Protein AF-A0A937ZI30-F1 (afdb_monomer)

Radius of gyration: 29.67 Å; Cα contacts (8 Å, |Δi|>4): 511; chains: 1; bounding box: 101×52×97 Å

Sequence (337 aa):
MTLVLSVGGARVEIGLDIARTPRTVRALVSALPRRIDLHCAKIAGDQVLWPAPFVLPLEAARDIQGSPPGAFIYYPKRQFLEIMFGPLQDETASVTVLGQVTKGLADLKRIGRRVQTDQGWRPTWADLSAKPGPWQAELEKHYATTSHLSGEVDPVADERASRALQAARAQRRAAWSGLPKEFERLRARQGVMLPLGPLVFAESELRKLHENLWVLREDGGEGRGRVASLLARGAAAQLDGLLGLHETARTLGILAEALRSDAPDAPAVLDEAILAVGRLSHWLDLFFPWTKLNAVAAKAARGRFSVPAPRGGTTRKAPAPRSRGRTGKTRRASRRR

Solvent-accessible surface area (backbone atoms only — not comparable to full-atom values): 18682 Å² total; per-residue (Å²): 87,42,40,35,45,35,44,95,88,43,63,31,34,28,40,42,42,49,91,70,21,50,72,62,49,48,37,55,54,52,56,53,70,36,79,43,61,52,39,52,50,91,66,49,40,38,33,35,30,32,76,42,88,66,84,60,79,80,44,70,66,36,68,53,65,88,63,53,64,29,33,28,35,39,35,56,77,78,34,30,34,37,35,29,51,41,66,72,36,102,57,91,46,74,25,18,67,41,32,36,51,75,40,38,64,69,53,46,35,53,50,36,54,44,33,42,70,33,29,32,79,48,80,44,62,32,41,36,38,71,58,89,63,76,48,61,61,56,50,54,73,76,45,90,82,70,90,85,57,46,77,66,74,54,67,72,62,50,72,72,42,53,72,37,39,50,52,20,47,52,45,24,52,54,42,73,72,49,82,60,69,62,58,56,54,50,60,68,40,79,56,101,58,44,28,60,52,58,49,54,52,53,29,50,49,32,43,53,50,26,41,51,45,44,51,46,62,71,68,62,56,88,66,40,38,53,53,48,16,51,53,30,41,53,45,17,50,47,34,31,76,77,61,66,34,55,69,61,18,49,46,30,42,54,38,19,59,28,28,58,45,87,53,97,57,38,71,57,24,51,50,28,42,37,56,19,37,40,40,52,20,51,57,50,52,47,58,45,39,57,60,59,53,49,52,53,51,55,52,53,71,67,48,75,83,71,71,73,72,75,75,74,69,75,75,73,74,76,79,76,84,78,82,81,81,89,83,80,90,78,91,79,85,89,77,90,132

Foldseek 3Di:
DWKWKAFPNAIWIWDFDCVQPVQLVVLVQLQPFDKWWWAADLAFPAKIKTAALFADDATNKDWPPPDDQFFWWAARLLRITMGGLDHTHPDTGIIHGTTGTPDRSVVSSVVSVCNLQCFLPDITMITMHDDDDPVVVVSVVVDPDDDPRRLDDDPVNLVVDDPLLVLLNVLLCVLPVDQDVVLVVLQPDDDDCPSPPLLVVLLVLLSVLLSVLVVLLVVVDPCSLVVNLVSLQVSLCCCCVPRVVNVSSVSSNSLSVSSPDPDPCNSSSSRSNSSNSSSNSVSSSSNDSSNVVVVVVVVVVVVDPPPPDPPPDPPPPDDDDDDDDDDDDDDDDDDDD

Secondary structure (DSSP, 8-state):
-EEEEEETTEEEEEEE-TTT-HHHHHHHHTT-SEEEEEEE-SSSEEEEEEE-SS----SSEEESTTPPTTEEEEEGGGTEEEEEEEEE-S---EEEEEEEEEE-HHHHHHHHHHHHHHTTTSPEEEEEEEPPSTHHHHHHHH-TT----SSSPPHHHHHTS-HHHHHHHHHHHHHHHS--HHHHHHHH--BTTBTHHHHHHHHHHHHHHHHHHHHHHHH--TTHHHHHHHHHHHHHHHHHHTT--HHHHHHHHHHHHHTT--STTHHHHHHHHHHHHHHHHHHHHTT--HHHHHHHHHHHHHS----PPP-------PPPP----------------

Nearest PDB structures (foldseek):
  3x27-assembly1_B  TM=7.112E-01  e=1.315E-11  Marinactinospora thermotolerans
  3kop-assembly1_F  TM=7.966E-01  e=8.560E-06  Arthrobacter sp. FB24
  6az6-assembly1_B  TM=2.215E-01  e=2.747E+00  Streptococcus agalactiae

pLDDT: mean 88.09, std 16.16, range [40.09, 98.81]

Structure (mmCIF, N/CA/C/O backbone):
data_AF-A0A937ZI30-F1
#
_entry.id   AF-A0A937ZI30-F1
#
loop_
_atom_site.group_PDB
_atom_site.id
_atom_site.type_symbol
_atom_site.label_atom_id
_atom_site.label_alt_id
_atom_site.label_comp_id
_atom_site.label_asym_id
_atom_site.label_entity_id
_atom_site.label_seq_id
_atom_site.pdbx_PDB_ins_code
_atom_site.Cartn_x
_atom_site.Cartn_y
_atom_site.Cartn_z
_atom_site.occupancy
_atom_site.B_iso_or_equiv
_atom_site.auth_seq_id
_atom_site.auth_comp_id
_atom_site.auth_asym_id
_atom_site.auth_atom_id
_atom_site.pdbx_PDB_model_num
ATOM 1 N N . MET A 1 1 ? -9.565 19.426 -11.269 1.00 89.69 1 MET A N 1
ATOM 2 C CA . MET A 1 1 ? -10.429 18.212 -11.234 1.00 89.69 1 MET A CA 1
ATOM 3 C C . MET A 1 1 ? -10.945 17.956 -9.820 1.00 89.69 1 MET A C 1
ATOM 5 O O . MET A 1 1 ? -10.267 18.342 -8.876 1.00 89.69 1 MET A O 1
ATOM 9 N N . THR A 1 2 ? -12.102 17.299 -9.657 1.00 95.94 2 THR A N 1
ATOM 10 C CA . THR A 1 2 ? -12.616 16.886 -8.335 1.00 95.94 2 THR A CA 1
ATOM 11 C C . THR A 1 2 ? -12.738 15.368 -8.230 1.00 95.94 2 THR A C 1
ATOM 13 O O . THR A 1 2 ? -13.479 14.747 -8.993 1.00 95.94 2 THR A O 1
ATOM 16 N N . LEU A 1 3 ? -12.043 14.797 -7.251 1.00 97.81 3 LEU A N 1
ATOM 17 C CA . LEU A 1 3 ? -12.167 13.412 -6.809 1.00 97.81 3 LEU A CA 1
ATOM 18 C C . LEU A 1 3 ? -13.240 13.317 -5.718 1.00 97.81 3 LEU A C 1
ATOM 20 O O . LEU A 1 3 ? -13.425 14.246 -4.929 1.00 97.81 3 LEU A O 1
ATOM 24 N N . VAL A 1 4 ? -13.959 12.203 -5.678 1.00 98.19 4 VAL A N 1
ATOM 25 C CA . VAL A 1 4 ? -15.040 11.947 -4.727 1.00 98.19 4 VAL A CA 1
ATOM 26 C C . VAL A 1 4 ? -14.771 10.629 -4.024 1.00 98.19 4 VAL A C 1
ATOM 28 O O . VAL A 1 4 ? -14.713 9.589 -4.677 1.00 98.19 4 VAL A O 1
ATOM 31 N N . LEU A 1 5 ? -14.651 10.694 -2.700 1.00 98.56 5 LEU A N 1
ATOM 32 C CA . LEU A 1 5 ? -14.582 9.544 -1.805 1.00 98.56 5 LEU A CA 1
ATOM 33 C C . LEU A 1 5 ? -15.948 9.359 -1.133 1.00 98.56 5 LEU A C 1
ATOM 35 O O . LEU A 1 5 ? -16.437 10.267 -0.454 1.00 98.56 5 LEU A O 1
ATOM 39 N N . SER A 1 6 ? -16.557 8.188 -1.301 1.00 98.38 6 SER A N 1
ATOM 40 C CA . SER A 1 6 ? -17.866 7.855 -0.735 1.00 98.38 6 SER A CA 1
ATOM 41 C C . SER A 1 6 ? -17.776 6.683 0.237 1.00 98.38 6 SER A C 1
ATOM 43 O O . SER A 1 6 ? -17.265 5.624 -0.113 1.00 98.38 6 SER A O 1
ATOM 45 N N . VAL A 1 7 ? -18.282 6.863 1.463 1.00 97.88 7 VAL A N 1
ATOM 46 C CA . VAL A 1 7 ? -18.242 5.850 2.535 1.00 97.88 7 VAL A CA 1
ATOM 47 C C . VAL A 1 7 ? -19.566 5.841 3.287 1.00 97.88 7 VAL A C 1
ATOM 49 O O . VAL A 1 7 ? -19.869 6.781 4.016 1.00 97.88 7 VAL A O 1
ATOM 52 N N . GLY A 1 8 ? -20.356 4.773 3.149 1.00 92.50 8 GLY A N 1
ATOM 53 C CA . GLY A 1 8 ? -21.579 4.582 3.943 1.00 92.50 8 GLY A CA 1
ATOM 54 C C . GLY A 1 8 ? -22.549 5.772 3.906 1.00 92.50 8 GLY A C 1
ATOM 55 O O . GLY A 1 8 ? -23.057 6.170 4.948 1.00 92.50 8 GLY A O 1
ATOM 56 N N . GLY A 1 9 ? -22.744 6.376 2.730 1.00 93.19 9 GLY A N 1
ATOM 57 C CA . GLY A 1 9 ? -23.595 7.556 2.529 1.00 93.19 9 GLY A CA 1
ATOM 58 C C . GLY A 1 9 ? -22.897 8.907 2.735 1.00 93.19 9 GLY A C 1
ATOM 59 O O . GLY A 1 9 ? -23.378 9.914 2.222 1.00 93.19 9 GLY A O 1
ATOM 60 N N . ALA A 1 10 ? -21.742 8.949 3.406 1.00 97.38 10 ALA A N 1
ATOM 61 C CA . ALA A 1 10 ? -20.921 10.154 3.479 1.00 97.38 10 ALA A CA 1
ATOM 62 C C . ALA A 1 10 ? -20.176 10.392 2.157 1.00 97.38 10 ALA A C 1
ATOM 64 O O . ALA A 1 10 ? -19.783 9.442 1.471 1.00 97.38 10 ALA A O 1
ATOM 65 N N . ARG A 1 11 ? -19.955 11.665 1.812 1.00 98.00 11 ARG A N 1
ATOM 66 C CA . ARG A 1 11 ? -19.290 12.083 0.572 1.00 98.00 11 ARG A CA 1
ATOM 67 C C . ARG A 1 11 ? -18.261 13.171 0.859 1.00 98.00 11 ARG A C 1
ATOM 69 O O . ARG A 1 11 ? -18.610 14.239 1.352 1.00 98.00 11 ARG A O 1
ATOM 76 N N . VAL A 1 12 ? -17.009 12.911 0.498 1.00 98.62 12 VAL A N 1
ATOM 77 C CA . VAL A 1 12 ? -15.892 13.855 0.620 1.00 98.62 12 VAL A CA 1
ATOM 78 C C . VAL A 1 12 ? -15.435 14.247 -0.781 1.00 98.62 12 VAL A C 1
ATOM 80 O O . VAL A 1 12 ? -15.202 13.383 -1.626 1.00 98.62 12 VAL A O 1
ATOM 83 N N . GLU A 1 13 ? -15.330 15.549 -1.042 1.00 98.50 13 GLU A N 1
ATOM 84 C CA . GLU A 1 13 ? -14.852 16.085 -2.319 1.00 98.50 13 GLU A CA 1
ATOM 85 C C . GLU A 1 13 ? -13.436 16.624 -2.160 1.00 98.50 13 GLU A C 1
ATOM 87 O O . GLU A 1 13 ? -13.157 17.378 -1.228 1.00 98.50 13 GLU A O 1
ATOM 92 N N . ILE A 1 14 ? -12.553 16.244 -3.079 1.00 98.56 14 ILE A N 1
ATOM 93 C CA . ILE A 1 14 ? -11.129 16.574 -3.051 1.00 98.56 14 ILE A CA 1
ATOM 94 C C . ILE A 1 14 ? -10.787 17.267 -4.369 1.00 98.56 14 ILE A C 1
ATOM 96 O O . ILE A 1 14 ? -10.967 16.697 -5.447 1.00 98.56 14 ILE A O 1
ATOM 100 N N . GLY A 1 15 ? -10.327 18.512 -4.300 1.00 97.62 15 GLY A N 1
ATOM 101 C CA . GLY A 1 15 ? -9.793 19.233 -5.452 1.00 97.62 15 GLY A CA 1
ATOM 102 C C . GLY A 1 15 ? -8.362 18.785 -5.728 1.00 97.62 15 GLY A C 1
ATOM 103 O O . GLY A 1 15 ? -7.535 18.847 -4.823 1.00 97.62 15 GLY A O 1
ATOM 104 N N . LEU A 1 16 ? -8.085 18.330 -6.952 1.00 96.69 16 LEU A N 1
ATOM 105 C CA . LEU A 1 16 ? -6.754 17.890 -7.386 1.00 96.69 16 LEU A CA 1
ATOM 106 C C . LEU A 1 16 ? -5.990 19.017 -8.093 1.00 96.69 16 LEU A C 1
ATOM 108 O O . LEU A 1 16 ? -6.563 19.696 -8.953 1.00 96.69 16 LEU A O 1
ATOM 112 N N . ASP A 1 17 ? -4.702 19.151 -7.774 1.00 94.44 17 ASP A N 1
ATOM 113 C CA . ASP A 1 17 ? -3.745 20.084 -8.381 1.00 94.44 17 ASP A CA 1
ATOM 114 C C . ASP A 1 17 ? -3.021 19.417 -9.567 1.00 94.44 17 ASP A C 1
ATOM 116 O O . ASP A 1 17 ? -1.908 18.891 -9.456 1.00 94.44 17 ASP A O 1
ATOM 120 N N . ILE A 1 18 ? -3.702 19.406 -10.719 1.00 91.38 18 ILE A N 1
ATOM 121 C CA . ILE A 1 18 ? -3.194 18.809 -11.966 1.00 91.38 18 ILE A CA 1
ATOM 122 C C . ILE A 1 18 ? -1.933 19.528 -12.439 1.00 91.38 18 ILE A C 1
ATOM 124 O O . ILE A 1 18 ? -0.990 18.870 -12.864 1.00 91.38 18 ILE A O 1
ATOM 128 N N . ALA A 1 19 ? -1.904 20.858 -12.344 1.00 90.94 19 ALA A N 1
ATOM 129 C CA . ALA A 1 19 ? -0.795 21.663 -12.840 1.00 90.94 19 ALA A CA 1
ATOM 130 C C . ALA A 1 19 ? 0.522 21.308 -12.136 1.00 90.94 19 ALA A C 1
ATOM 132 O O . ALA A 1 19 ? 1.572 21.243 -12.776 1.00 90.94 19 ALA A O 1
ATOM 133 N N . ARG A 1 20 ? 0.472 21.046 -10.824 1.00 92.50 20 ARG A N 1
ATOM 134 C CA . ARG A 1 20 ? 1.656 20.680 -10.037 1.00 92.50 20 ARG A CA 1
ATOM 135 C C . ARG A 1 20 ? 2.001 19.192 -10.106 1.00 92.50 20 ARG A C 1
ATOM 137 O O . ARG A 1 20 ? 3.178 18.850 -10.005 1.00 92.50 20 ARG A O 1
ATOM 144 N N . THR A 1 21 ? 1.003 18.314 -10.230 1.00 94.56 21 THR A N 1
ATOM 145 C CA . THR A 1 21 ? 1.193 16.852 -10.123 1.00 94.56 21 THR A CA 1
ATOM 146 C C . THR A 1 21 ? 0.557 16.050 -11.267 1.00 94.56 21 THR A C 1
ATOM 148 O O . THR A 1 21 ? -0.200 15.100 -11.033 1.00 94.56 21 THR A O 1
ATOM 151 N N . PRO A 1 22 ? 0.841 16.395 -12.536 1.00 92.25 22 PRO A N 1
ATOM 152 C CA . PRO A 1 22 ? 0.125 15.817 -13.664 1.00 92.25 22 PRO A CA 1
ATOM 153 C C . PRO A 1 22 ? 0.357 14.307 -13.783 1.00 92.25 22 PRO A C 1
ATOM 155 O O . PRO A 1 22 ? -0.586 13.566 -14.069 1.00 92.25 22 PRO A O 1
ATOM 158 N N . ARG A 1 23 ? 1.572 13.793 -13.562 1.00 91.88 23 ARG A N 1
ATOM 159 C CA . ARG A 1 23 ? 1.839 12.356 -13.761 1.00 91.88 23 ARG A CA 1
ATOM 160 C C . ARG A 1 23 ? 1.112 11.515 -12.719 1.00 91.88 23 ARG A C 1
ATOM 162 O O . ARG A 1 23 ? 0.499 10.503 -13.064 1.00 91.88 23 ARG A O 1
ATOM 169 N N . THR A 1 24 ? 1.137 11.961 -11.468 1.00 94.88 24 THR A N 1
ATOM 170 C CA . THR A 1 24 ? 0.521 11.234 -10.355 1.00 94.88 24 THR A CA 1
ATOM 171 C C . THR A 1 24 ? -1.000 11.297 -10.417 1.00 94.88 24 THR A C 1
ATOM 173 O O . THR A 1 24 ? -1.661 10.268 -10.259 1.00 94.88 24 THR A O 1
ATOM 176 N N . VAL A 1 25 ? -1.572 12.463 -10.742 1.00 94.31 25 VAL A N 1
ATOM 177 C CA . VAL A 1 25 ? -3.022 12.588 -10.951 1.00 94.31 25 VAL A CA 1
ATOM 178 C C . VAL A 1 25 ? -3.483 11.702 -12.105 1.00 94.31 25 VAL A C 1
ATOM 180 O O . VAL A 1 25 ? -4.491 11.015 -11.969 1.00 94.31 25 VAL A O 1
ATOM 183 N N . ARG A 1 26 ? -2.741 11.623 -13.213 1.00 90.38 26 ARG A N 1
ATOM 184 C CA . ARG A 1 26 ? -3.111 10.737 -14.323 1.00 90.38 26 ARG A CA 1
ATOM 185 C C . ARG A 1 26 ? -3.150 9.263 -13.922 1.00 90.38 26 ARG A C 1
ATOM 187 O O . ARG A 1 26 ? -4.107 8.575 -14.280 1.00 90.38 26 ARG A O 1
ATOM 194 N N . ALA A 1 27 ? -2.142 8.775 -13.202 1.00 92.38 27 ALA A N 1
ATOM 195 C CA . ALA A 1 27 ? -2.123 7.385 -12.742 1.00 92.38 27 ALA A CA 1
ATOM 196 C C . ALA A 1 27 ? -3.294 7.091 -11.791 1.00 92.38 27 ALA A C 1
ATOM 198 O O . ALA A 1 27 ? -3.946 6.054 -11.912 1.00 92.38 27 ALA A O 1
ATOM 199 N N . LEU A 1 28 ? -3.625 8.043 -10.911 1.00 94.69 28 LEU A N 1
ATOM 200 C CA . LEU A 1 28 ? -4.814 7.971 -10.066 1.00 94.69 28 LEU A CA 1
ATOM 201 C C . LEU A 1 28 ? -6.096 7.878 -10.897 1.00 94.69 28 LEU A C 1
ATOM 203 O O . LEU A 1 28 ? -6.888 6.966 -10.681 1.00 94.69 28 LEU A O 1
ATOM 207 N N . VAL A 1 29 ? -6.297 8.786 -11.852 1.00 91.62 29 VAL A N 1
ATOM 208 C CA . VAL A 1 29 ? -7.508 8.831 -12.685 1.00 91.62 29 VAL A CA 1
ATOM 209 C C . VAL A 1 29 ? -7.675 7.576 -13.527 1.00 91.62 29 VAL A C 1
ATOM 211 O O . VAL A 1 29 ? -8.786 7.068 -13.638 1.00 91.62 29 VAL A O 1
ATOM 214 N N . SER A 1 30 ? -6.577 7.045 -14.063 1.00 89.56 30 SER A N 1
ATOM 215 C CA . SER A 1 30 ? -6.589 5.821 -14.874 1.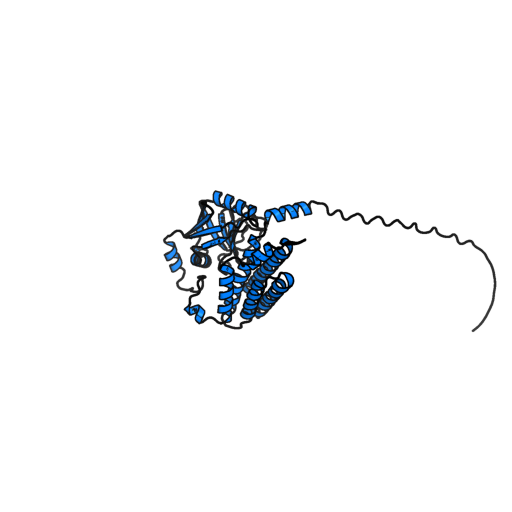00 89.56 30 SER A CA 1
ATOM 216 C C . SER A 1 30 ? -7.009 4.583 -14.078 1.00 89.56 30 SER A C 1
ATOM 218 O O . SER A 1 30 ? -7.274 3.538 -14.660 1.00 89.56 30 SER A O 1
ATOM 220 N N . ALA A 1 31 ? -7.050 4.680 -12.747 1.00 91.50 31 ALA A N 1
ATOM 221 C CA . ALA A 1 31 ? -7.527 3.626 -11.869 1.00 91.50 31 ALA A CA 1
ATOM 222 C C . ALA A 1 31 ? -8.975 3.838 -11.393 1.00 91.50 31 ALA A C 1
ATOM 224 O O . ALA A 1 31 ? -9.410 3.070 -10.539 1.00 91.50 31 ALA A O 1
ATOM 225 N N . LEU A 1 32 ? -9.699 4.859 -11.874 1.00 93.12 32 LEU A N 1
ATOM 226 C CA . LEU A 1 32 ? -11.077 5.179 -11.473 1.00 93.12 32 LEU A CA 1
ATOM 227 C C . LEU A 1 32 ? -12.121 4.693 -12.498 1.00 93.12 32 LEU A C 1
ATOM 229 O O . LEU A 1 32 ? -11.822 4.655 -13.689 1.00 93.12 32 LEU A O 1
ATOM 233 N N . PRO A 1 33 ? -13.377 4.443 -12.071 1.00 95.31 33 PRO A N 1
ATOM 234 C CA . PRO A 1 33 ? -13.837 4.379 -10.682 1.00 95.31 33 PRO A CA 1
ATOM 235 C C . PRO A 1 33 ? -13.316 3.122 -9.977 1.00 95.31 33 PRO A C 1
ATOM 237 O O . PRO A 1 33 ? -13.052 2.104 -10.614 1.00 95.31 33 PRO A O 1
ATOM 240 N N . ARG A 1 34 ? -13.174 3.174 -8.649 1.00 95.50 34 ARG A N 1
ATOM 241 C CA . ARG A 1 34 ? -12.630 2.041 -7.891 1.00 95.50 34 ARG A CA 1
ATOM 242 C C . ARG A 1 34 ? -13.167 1.943 -6.482 1.00 95.50 34 ARG A C 1
ATOM 244 O O . ARG A 1 34 ? -13.217 2.931 -5.757 1.00 95.50 34 ARG A O 1
ATOM 251 N N . ARG A 1 35 ? -13.457 0.713 -6.068 1.00 96.88 35 ARG A N 1
ATOM 252 C CA . ARG A 1 35 ? -13.679 0.370 -4.667 1.00 96.88 35 ARG A CA 1
ATOM 253 C C . ARG A 1 35 ? -12.343 0.133 -3.961 1.00 96.88 35 ARG A C 1
ATOM 255 O O . ARG A 1 35 ? -11.509 -0.621 -4.462 1.00 96.88 35 ARG A O 1
ATOM 262 N N . ILE A 1 36 ? -12.152 0.765 -2.809 1.00 97.81 36 ILE A N 1
ATOM 263 C CA . ILE A 1 36 ? -10.910 0.743 -2.024 1.00 97.81 36 ILE A CA 1
ATOM 264 C C . ILE A 1 36 ? -11.182 0.345 -0.570 1.00 97.81 36 ILE A C 1
ATOM 266 O O . ILE A 1 36 ? -12.239 0.651 -0.014 1.00 97.81 36 ILE A O 1
ATOM 270 N N . ASP A 1 37 ? -10.228 -0.340 0.046 1.00 97.75 37 ASP A N 1
ATOM 271 C CA . ASP A 1 37 ? -10.156 -0.590 1.485 1.00 97.75 37 ASP A CA 1
ATOM 272 C C . ASP A 1 37 ? -9.409 0.549 2.183 1.00 97.75 37 ASP A C 1
ATOM 274 O O . ASP A 1 37 ? -8.326 0.951 1.762 1.00 97.75 37 ASP A O 1
ATOM 278 N N . LEU A 1 38 ? -10.019 1.087 3.238 1.00 98.31 38 LEU A N 1
ATOM 279 C CA . LEU A 1 38 ? -9.452 2.161 4.042 1.00 98.31 38 LEU A CA 1
ATOM 280 C C . LEU A 1 38 ? -8.701 1.598 5.246 1.00 98.31 38 LEU A C 1
ATOM 282 O O . LEU A 1 38 ? -9.210 0.734 5.965 1.00 98.31 38 LEU A O 1
ATOM 286 N N . HIS A 1 39 ? -7.537 2.181 5.493 1.00 98.12 39 HIS A N 1
ATOM 287 C CA . HIS A 1 39 ? -6.642 1.877 6.596 1.00 98.12 39 HIS A CA 1
ATOM 288 C C . HIS A 1 39 ? -6.404 3.120 7.454 1.00 98.12 39 HIS A C 1
ATOM 290 O O . HIS A 1 39 ? -6.554 4.259 6.993 1.00 98.12 39 HIS A O 1
ATOM 296 N N . CYS A 1 40 ? -6.000 2.904 8.702 1.00 95.12 40 CYS A N 1
ATOM 297 C CA . CYS A 1 40 ? -5.440 3.944 9.549 1.00 95.12 40 CYS A CA 1
ATOM 298 C C . CYS A 1 40 ? -3.911 3.963 9.464 1.00 95.12 40 CYS A C 1
ATOM 300 O O . CYS A 1 40 ? -3.257 2.931 9.297 1.00 95.12 40 CYS A O 1
ATOM 302 N N . ALA A 1 41 ? -3.332 5.149 9.639 1.00 93.06 41 ALA A N 1
ATOM 303 C CA . ALA A 1 41 ? -1.907 5.255 9.896 1.00 93.06 41 ALA A CA 1
ATOM 304 C C . ALA A 1 41 ? -1.548 4.642 11.256 1.00 93.06 41 ALA A C 1
ATOM 306 O O . ALA A 1 41 ? -2.241 4.835 12.256 1.00 93.06 41 ALA A O 1
ATOM 307 N N . LYS A 1 42 ? -0.426 3.918 11.284 1.00 90.25 42 LYS A N 1
ATOM 308 C CA . LYS A 1 42 ? 0.087 3.250 12.492 1.00 90.25 42 LYS A CA 1
ATOM 309 C C . LYS A 1 42 ? 0.889 4.191 13.391 1.00 90.25 42 LYS A C 1
ATOM 311 O O . LYS A 1 42 ? 0.950 3.974 14.595 1.00 90.25 42 LYS A O 1
ATOM 316 N N . ILE A 1 43 ? 1.539 5.182 12.780 1.00 87.88 43 ILE A N 1
ATOM 317 C CA . ILE A 1 43 ? 2.539 6.050 13.419 1.00 87.88 43 ILE A CA 1
ATOM 318 C C . ILE A 1 43 ? 2.226 7.519 13.133 1.00 87.88 43 ILE A C 1
ATOM 320 O O . ILE A 1 43 ? 2.167 8.311 14.058 1.00 87.88 43 ILE A O 1
ATOM 324 N N . ALA A 1 44 ? 1.941 7.860 11.875 1.00 87.75 44 ALA A N 1
ATOM 325 C CA . ALA A 1 44 ? 1.822 9.237 11.395 1.00 87.75 44 ALA A CA 1
ATOM 326 C C . ALA A 1 44 ? 0.687 10.079 12.010 1.00 87.75 44 ALA A C 1
ATOM 328 O O . ALA A 1 44 ? 0.650 11.289 11.813 1.00 87.75 44 ALA A O 1
ATOM 329 N N . GLY A 1 45 ? -0.245 9.479 12.755 1.00 91.69 45 GLY A N 1
ATOM 330 C CA . GLY A 1 45 ? -1.346 10.186 13.410 1.00 91.69 45 GLY A CA 1
ATOM 331 C C . GLY A 1 45 ? -2.668 10.125 12.640 1.00 91.69 45 GLY A C 1
ATOM 332 O O . GLY A 1 45 ? -3.137 9.051 12.254 1.00 91.69 45 GLY A O 1
ATOM 333 N N . ASP A 1 46 ? -3.331 11.273 12.492 1.00 94.81 46 ASP A N 1
ATOM 334 C CA . ASP A 1 46 ? -4.715 11.350 12.013 1.00 94.81 46 ASP A CA 1
ATOM 335 C C . ASP A 1 46 ? -4.811 11.374 10.478 1.00 94.81 46 ASP A C 1
ATOM 337 O O . ASP A 1 46 ? -5.113 12.400 9.857 1.00 94.81 46 ASP A O 1
ATOM 341 N N . GLN A 1 47 ? -4.592 10.203 9.878 1.00 95.56 47 GLN A N 1
ATOM 342 C CA . GLN A 1 47 ? -4.694 9.945 8.440 1.00 95.56 47 GLN A CA 1
ATOM 343 C C . GLN A 1 47 ? -5.623 8.765 8.130 1.00 95.56 47 GLN A C 1
ATOM 345 O O . GLN A 1 47 ? -5.664 7.764 8.855 1.00 95.56 47 GLN A O 1
ATOM 350 N N . VAL A 1 48 ? -6.342 8.878 7.013 1.00 97.38 48 VAL A N 1
ATOM 351 C CA . VAL A 1 48 ? -6.951 7.740 6.314 1.00 97.38 48 VAL A CA 1
ATOM 352 C C . VAL A 1 48 ? -6.128 7.471 5.070 1.00 97.38 48 VAL A C 1
ATOM 354 O O . VAL A 1 48 ? -5.860 8.402 4.312 1.00 97.38 48 VAL A O 1
ATOM 357 N N . LEU A 1 49 ? -5.769 6.213 4.842 1.00 97.50 49 LEU A N 1
ATOM 358 C CA . LEU A 1 49 ? -4.928 5.819 3.719 1.00 97.50 49 LEU A CA 1
ATOM 359 C C . LEU A 1 49 ? -5.451 4.569 3.016 1.00 97.50 49 LEU A C 1
ATOM 361 O O . LEU A 1 49 ? -6.179 3.769 3.604 1.00 97.50 49 LEU A O 1
ATOM 365 N N . TRP A 1 50 ? -5.101 4.414 1.743 1.00 98.38 50 TRP A N 1
ATOM 366 C CA . TRP A 1 50 ? -5.400 3.219 0.957 1.00 98.38 50 TRP A CA 1
ATOM 367 C C . TRP A 1 50 ? -4.301 2.947 -0.072 1.00 98.38 50 TRP A C 1
ATOM 369 O O . TRP A 1 50 ? -3.623 3.883 -0.513 1.00 98.38 50 TRP A O 1
ATOM 379 N N . PRO A 1 51 ? -4.094 1.681 -0.473 1.00 97.69 51 PRO A N 1
ATOM 380 C CA . PRO A 1 51 ? -3.018 1.327 -1.393 1.00 97.69 51 PRO A CA 1
ATOM 381 C C . PRO A 1 51 ? -3.139 2.033 -2.746 1.00 97.69 51 PRO A C 1
ATOM 383 O O . PRO A 1 51 ? -4.193 1.998 -3.389 1.00 97.69 51 PRO A O 1
ATOM 386 N N . ALA A 1 52 ? -2.042 2.627 -3.210 1.00 97.44 52 ALA A N 1
ATOM 387 C CA . ALA A 1 52 ? -1.947 3.202 -4.544 1.00 97.44 52 ALA A CA 1
ATOM 388 C C . ALA A 1 52 ? -1.780 2.074 -5.585 1.00 97.44 52 ALA A C 1
ATOM 390 O O . ALA A 1 52 ? -0.851 1.274 -5.470 1.00 97.44 52 ALA A O 1
ATOM 391 N N . PRO A 1 53 ? -2.629 1.983 -6.626 1.00 95.44 53 PRO A N 1
ATOM 392 C CA . PRO A 1 53 ? -2.544 0.929 -7.644 1.00 95.44 53 PRO A CA 1
ATOM 393 C C . PRO A 1 53 ? -1.482 1.215 -8.719 1.00 95.44 53 PRO A C 1
ATOM 395 O O . PRO A 1 53 ? -1.587 0.726 -9.842 1.00 95.44 53 PRO A O 1
ATOM 398 N N . PHE A 1 54 ? -0.483 2.034 -8.397 1.00 95.69 54 PHE A N 1
ATOM 399 C CA . PHE A 1 54 ? 0.584 2.458 -9.293 1.00 95.69 54 PHE A CA 1
ATOM 400 C C . PHE A 1 54 ? 1.891 2.657 -8.518 1.00 95.69 54 PHE A C 1
ATOM 402 O O . PHE A 1 54 ? 1.907 2.737 -7.288 1.00 95.69 54 PHE A O 1
ATOM 409 N N . VAL A 1 55 ? 2.994 2.726 -9.260 1.00 95.12 55 VAL A N 1
ATOM 410 C CA . VAL A 1 55 ? 4.341 2.981 -8.745 1.00 95.12 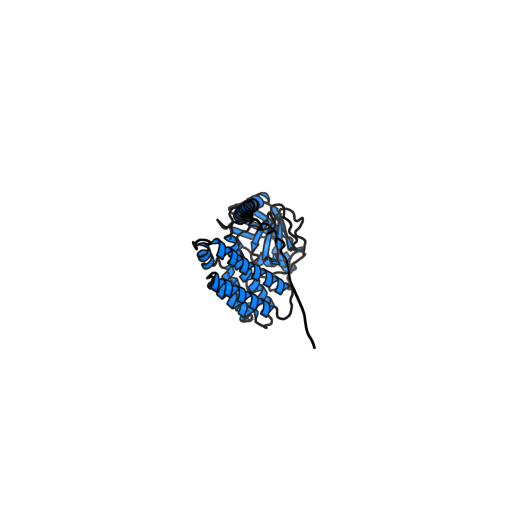55 VAL A CA 1
ATOM 411 C C . VAL A 1 55 ? 4.886 4.177 -9.501 1.00 95.12 55 VAL A C 1
ATOM 413 O O . VAL A 1 55 ? 5.142 4.116 -10.700 1.00 95.12 55 VAL A O 1
ATOM 416 N N . LEU A 1 56 ? 5.036 5.288 -8.796 1.00 94.50 56 LEU A N 1
ATOM 417 C CA . LEU A 1 56 ? 5.588 6.521 -9.341 1.00 94.50 56 LEU A CA 1
ATOM 418 C C . LEU A 1 56 ? 6.640 7.095 -8.392 1.00 94.50 56 LEU A C 1
ATOM 420 O O . LEU A 1 56 ? 6.480 6.961 -7.175 1.00 94.50 56 LEU A O 1
ATOM 424 N N . PRO A 1 57 ? 7.706 7.728 -8.920 1.00 93.12 57 PRO A N 1
ATOM 425 C CA . PRO A 1 57 ? 8.607 8.529 -8.100 1.00 93.12 57 PRO A CA 1
ATOM 426 C C . PRO A 1 57 ? 7.875 9.755 -7.538 1.00 93.12 57 PRO A C 1
ATOM 428 O O . PRO A 1 57 ? 6.774 10.092 -7.976 1.00 93.12 57 PRO A O 1
ATOM 431 N N . LEU A 1 58 ? 8.519 10.454 -6.603 1.00 94.62 58 LEU A N 1
ATOM 432 C CA . LEU A 1 58 ? 8.022 11.742 -6.131 1.00 94.62 58 LEU A CA 1
ATOM 433 C C . LEU A 1 58 ? 7.893 12.741 -7.289 1.00 94.62 58 LEU A C 1
ATOM 435 O O . LEU A 1 58 ? 8.790 12.920 -8.115 1.00 94.62 58 LEU A O 1
ATOM 439 N N . GLU A 1 59 ? 6.765 13.428 -7.307 1.00 94.62 59 GLU A N 1
ATOM 440 C CA . GLU A 1 59 ? 6.463 14.565 -8.163 1.00 94.62 59 GLU A CA 1
ATOM 441 C C . GLU A 1 59 ? 6.204 15.788 -7.282 1.00 94.62 59 GLU A C 1
ATOM 443 O O . GLU A 1 59 ? 5.460 15.687 -6.308 1.00 94.62 59 GLU A O 1
ATOM 448 N N . ALA A 1 60 ? 6.855 16.917 -7.590 1.00 94.19 60 ALA A N 1
ATOM 449 C CA . ALA A 1 60 ? 6.782 18.144 -6.790 1.00 94.19 60 ALA A CA 1
ATOM 450 C C . ALA A 1 60 ? 6.917 17.874 -5.275 1.00 94.19 60 ALA A C 1
ATOM 452 O O . ALA A 1 60 ? 6.048 18.263 -4.493 1.00 94.19 60 ALA A O 1
ATOM 453 N N . ALA A 1 61 ? 7.983 17.156 -4.897 1.00 94.25 61 ALA A N 1
ATOM 454 C CA . ALA A 1 61 ? 8.201 16.655 -3.544 1.00 94.25 61 ALA A CA 1
ATOM 455 C C . ALA A 1 61 ? 8.068 17.760 -2.487 1.00 94.25 61 ALA A C 1
ATOM 457 O O . ALA A 1 61 ? 8.596 18.863 -2.650 1.00 94.25 61 ALA A O 1
ATOM 458 N N . ARG A 1 62 ? 7.381 17.446 -1.390 1.00 93.31 62 ARG A N 1
ATOM 459 C CA . ARG A 1 62 ? 7.255 18.316 -0.219 1.00 93.31 62 ARG A CA 1
ATOM 460 C C . ARG A 1 62 ? 7.416 17.503 1.048 1.00 93.31 62 ARG A C 1
ATOM 462 O O . ARG A 1 62 ? 7.040 16.335 1.076 1.00 93.31 62 ARG A O 1
ATOM 469 N N . ASP A 1 63 ? 7.933 18.149 2.081 1.00 92.81 63 ASP A N 1
ATOM 470 C CA . ASP A 1 63 ? 7.868 17.602 3.427 1.00 92.81 63 ASP A CA 1
ATOM 471 C C . ASP A 1 63 ? 6.397 17.495 3.863 1.00 92.81 63 ASP A C 1
ATOM 473 O O . ASP A 1 63 ? 5.594 18.399 3.598 1.00 92.81 63 ASP A O 1
ATOM 477 N N . ILE A 1 64 ? 6.034 16.365 4.465 1.00 91.38 64 ILE A N 1
ATOM 478 C CA . ILE A 1 64 ? 4.676 16.112 4.945 1.00 91.38 64 ILE A CA 1
ATOM 479 C C . ILE A 1 64 ? 4.321 16.981 6.165 1.00 91.38 64 ILE A C 1
ATOM 481 O O . ILE A 1 64 ? 3.141 17.292 6.375 1.00 91.38 64 ILE A O 1
ATOM 485 N N . GLN A 1 65 ? 5.314 17.421 6.945 1.00 87.31 65 GLN A N 1
ATOM 486 C CA . GLN A 1 65 ? 5.117 18.263 8.119 1.00 87.31 65 GLN A CA 1
ATOM 487 C C . GLN A 1 65 ? 4.456 19.590 7.749 1.00 87.31 65 GLN A C 1
ATOM 489 O O . GLN A 1 65 ? 4.772 20.244 6.756 1.00 87.31 65 GLN A O 1
ATOM 494 N N . GLY A 1 66 ? 3.494 19.997 8.576 1.00 81.06 66 GLY A N 1
ATOM 495 C CA . GLY A 1 66 ? 2.722 21.220 8.360 1.00 81.06 66 GLY A CA 1
ATOM 496 C C . GLY A 1 66 ? 1.614 21.096 7.310 1.00 81.06 66 GLY A C 1
ATOM 497 O O . GLY A 1 66 ? 0.929 22.085 7.043 1.00 81.06 66 GLY A O 1
ATOM 498 N N . SER A 1 67 ? 1.386 19.909 6.739 1.00 90.12 67 SER A N 1
ATOM 499 C CA . SER A 1 67 ? 0.229 19.698 5.869 1.00 90.12 67 SER A CA 1
ATOM 500 C C . SER A 1 67 ? -1.081 19.872 6.656 1.00 90.12 67 SER A C 1
ATOM 502 O O . SER A 1 67 ? -1.250 19.253 7.711 1.00 90.12 67 SER A O 1
ATOM 504 N N . PRO A 1 68 ? -2.026 20.703 6.180 1.00 93.31 68 PRO A N 1
ATOM 505 C CA . PRO A 1 68 ? -3.261 20.963 6.906 1.00 93.31 68 PRO A CA 1
ATOM 506 C C . PRO A 1 68 ? -4.215 19.760 6.844 1.00 93.31 68 PRO A C 1
ATOM 508 O O . PRO A 1 68 ? -4.153 18.958 5.905 1.00 93.31 68 PRO A O 1
ATOM 511 N N . PRO A 1 69 ? -5.180 19.654 7.778 1.00 96.50 69 PRO A N 1
ATOM 512 C CA . PRO A 1 69 ? -6.294 18.729 7.628 1.00 96.50 69 PRO A CA 1
ATOM 513 C C . PRO A 1 69 ? -6.977 18.897 6.266 1.00 96.50 69 PRO A C 1
ATOM 515 O O . PRO A 1 69 ? -7.282 20.007 5.831 1.00 96.50 69 PRO A O 1
ATOM 518 N N . GLY A 1 70 ? -7.229 17.778 5.603 1.00 97.94 70 GLY A N 1
ATOM 519 C CA . GLY A 1 70 ? -7.779 17.678 4.261 1.00 97.94 70 GLY A CA 1
ATOM 520 C C . GLY A 1 70 ? -6.732 17.607 3.151 1.00 97.94 70 GLY A C 1
ATOM 521 O O . GLY A 1 70 ? -7.125 17.382 2.009 1.00 97.94 70 GLY A O 1
ATOM 522 N N . ALA A 1 71 ? -5.440 17.772 3.438 1.00 97.81 71 ALA A N 1
ATOM 523 C CA . ALA A 1 71 ? -4.412 17.575 2.423 1.00 97.81 71 ALA A CA 1
ATOM 524 C C . ALA A 1 71 ? -4.431 16.122 1.927 1.00 97.81 71 ALA A C 1
ATOM 526 O O . ALA A 1 71 ? -4.535 15.186 2.722 1.00 97.81 71 ALA A O 1
ATOM 527 N N . PHE A 1 72 ? -4.381 15.962 0.605 1.00 98.44 72 PHE A N 1
ATOM 528 C CA . PHE A 1 72 ? -4.398 14.677 -0.087 1.00 98.44 72 PHE A CA 1
ATOM 529 C C . PHE A 1 72 ? -3.040 14.435 -0.735 1.00 98.44 72 PHE A C 1
ATOM 531 O O . PHE A 1 72 ? -2.570 15.267 -1.519 1.00 98.44 72 PHE A O 1
ATOM 538 N N . ILE A 1 73 ? -2.409 13.313 -0.408 1.00 97.81 73 ILE A N 1
ATOM 539 C CA . ILE A 1 73 ? -1.026 13.022 -0.779 1.00 97.81 73 ILE A CA 1
ATOM 540 C C . ILE A 1 73 ? -0.871 11.628 -1.387 1.00 97.81 73 ILE A C 1
ATOM 542 O O . ILE A 1 73 ? -1.690 10.734 -1.173 1.00 97.81 73 ILE A O 1
ATOM 546 N N . TYR A 1 74 ? 0.221 11.448 -2.120 1.00 98.00 74 TYR A N 1
ATOM 547 C CA . TYR A 1 74 ? 0.781 10.157 -2.492 1.00 98.00 74 TYR A CA 1
ATOM 548 C C . TYR A 1 74 ? 2.129 9.980 -1.790 1.00 98.00 74 TYR A C 1
ATOM 550 O O . TYR A 1 74 ? 3.007 10.844 -1.896 1.00 98.00 74 TYR A O 1
ATOM 558 N N . TYR A 1 75 ? 2.285 8.853 -1.095 1.00 95.56 75 TYR A N 1
ATOM 559 C CA . TYR A 1 75 ? 3.512 8.443 -0.424 1.00 95.56 75 TYR A CA 1
ATOM 560 C C . TYR A 1 75 ? 4.120 7.228 -1.154 1.00 95.56 75 TYR A C 1
ATOM 562 O O . TYR A 1 75 ? 3.713 6.088 -0.904 1.00 95.56 75 TYR A O 1
ATOM 570 N N . PRO A 1 76 ? 5.126 7.438 -2.031 1.00 91.06 76 PRO A N 1
ATOM 571 C CA . PRO A 1 76 ? 5.713 6.373 -2.842 1.00 91.06 76 PRO A CA 1
ATOM 572 C C . PRO A 1 76 ? 6.262 5.204 -2.029 1.00 91.06 76 PRO A C 1
ATOM 574 O O . PRO A 1 76 ? 5.829 4.079 -2.233 1.00 91.06 76 PRO A O 1
ATOM 577 N N . LYS A 1 77 ? 7.135 5.457 -1.043 1.00 88.50 77 LYS A N 1
ATOM 578 C CA . LYS A 1 77 ? 7.849 4.397 -0.299 1.00 88.50 77 LYS A CA 1
ATOM 579 C C . LYS A 1 77 ? 6.930 3.424 0.440 1.00 88.50 77 LYS A C 1
ATOM 581 O O . LYS A 1 77 ? 7.326 2.304 0.750 1.00 88.50 77 LYS A O 1
ATOM 586 N N . ARG A 1 78 ? 5.708 3.859 0.750 1.00 89.19 78 ARG A N 1
ATOM 587 C CA . ARG A 1 78 ? 4.675 3.040 1.393 1.00 89.19 78 ARG A CA 1
ATOM 588 C C . ARG A 1 78 ? 3.587 2.585 0.420 1.00 89.19 78 ARG A C 1
ATOM 590 O O . ARG A 1 78 ? 2.785 1.732 0.785 1.00 89.19 78 ARG A O 1
ATOM 597 N N . GLN A 1 79 ? 3.602 3.100 -0.810 1.00 94.50 79 GLN A N 1
ATOM 598 C CA . GLN A 1 79 ? 2.601 2.891 -1.848 1.00 94.50 79 GLN A CA 1
ATOM 599 C C . GLN A 1 79 ? 1.184 3.205 -1.351 1.00 94.50 79 GLN A C 1
ATOM 601 O O . GLN A 1 79 ? 0.249 2.422 -1.530 1.00 94.50 79 GLN A O 1
ATOM 606 N N . PHE A 1 80 ? 1.021 4.364 -0.716 1.00 97.31 80 PHE A N 1
ATOM 607 C CA . PHE A 1 80 ? -0.269 4.813 -0.205 1.00 97.31 80 PHE A CA 1
ATOM 608 C C . PHE A 1 80 ? -0.703 6.137 -0.820 1.00 97.31 80 PHE A C 1
ATOM 610 O O . PHE A 1 80 ? 0.103 7.011 -1.140 1.00 97.31 80 PHE A O 1
ATOM 617 N N . LEU A 1 81 ? -2.014 6.258 -0.980 1.00 98.38 81 LEU A N 1
ATOM 618 C CA . LEU A 1 81 ? -2.719 7.520 -1.105 1.00 98.38 81 LEU A CA 1
ATOM 619 C C . LEU A 1 81 ? -3.326 7.832 0.258 1.00 98.38 81 LEU A C 1
ATOM 621 O O . LEU A 1 81 ? -3.937 6.952 0.866 1.00 98.38 81 LEU A O 1
ATOM 625 N N . GLU A 1 82 ? -3.150 9.057 0.741 1.00 97.94 82 GLU A N 1
ATOM 626 C CA . GLU A 1 82 ? -3.478 9.409 2.125 1.00 97.94 82 GLU A CA 1
ATOM 627 C C . GLU A 1 82 ? -4.186 10.756 2.197 1.00 97.94 82 GLU A C 1
ATOM 629 O O . GLU A 1 82 ? -3.848 11.688 1.466 1.00 97.94 82 GLU A O 1
ATOM 634 N N . ILE A 1 83 ? -5.166 10.867 3.093 1.00 98.19 83 ILE A N 1
ATOM 635 C CA . ILE A 1 83 ? -5.814 12.133 3.426 1.00 98.19 83 ILE A CA 1
ATOM 636 C C . ILE A 1 83 ? -5.695 12.370 4.926 1.00 98.19 83 ILE A C 1
ATOM 638 O O . ILE A 1 83 ? -6.187 11.584 5.744 1.00 98.19 83 ILE A O 1
ATOM 642 N N . MET A 1 84 ? -5.0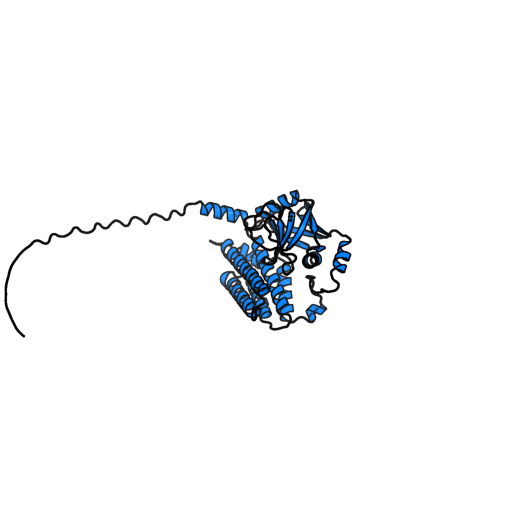95 13.498 5.286 1.00 97.19 84 MET A N 1
ATOM 643 C CA . MET A 1 84 ? -5.008 13.945 6.670 1.00 97.19 84 MET A CA 1
ATOM 644 C C . MET A 1 84 ? -6.378 14.438 7.125 1.00 97.19 84 MET A C 1
ATOM 646 O O . MET A 1 84 ? -7.030 15.211 6.430 1.00 97.19 84 MET A O 1
ATOM 650 N N . PHE A 1 85 ? -6.831 14.038 8.307 1.00 96.88 85 PHE A N 1
ATOM 651 C CA . PHE A 1 85 ? -8.068 14.556 8.907 1.00 96.88 85 PHE A CA 1
ATOM 652 C C . PHE A 1 85 ? -7.830 15.268 10.241 1.00 96.88 85 PHE A C 1
ATOM 654 O O . PHE A 1 85 ? -8.736 15.923 10.765 1.00 96.88 85 PHE A O 1
ATOM 661 N N . GLY A 1 86 ? -6.614 15.190 10.770 1.00 94.31 86 GLY A N 1
ATOM 662 C CA . GLY A 1 86 ? -6.185 15.834 12.003 1.00 94.31 86 GLY A CA 1
ATOM 663 C C . GLY A 1 86 ? -4.670 16.057 12.016 1.00 94.31 86 GLY A C 1
ATOM 664 O O . GLY A 1 86 ? -4.053 16.052 10.950 1.00 94.31 86 GLY A O 1
ATOM 665 N N . PRO A 1 87 ? -4.079 16.302 13.196 1.00 90.94 87 PRO A N 1
ATOM 666 C CA . PRO A 1 87 ? -2.643 16.515 13.330 1.00 90.94 87 PRO A CA 1
ATOM 667 C C . PRO A 1 87 ? -1.840 15.241 13.034 1.00 90.94 87 PRO A C 1
ATOM 669 O O . PRO A 1 87 ? -2.269 14.126 13.348 1.00 90.94 87 PRO A O 1
ATOM 672 N N . LEU A 1 88 ? -0.651 15.440 12.463 1.00 89.50 88 LEU A N 1
ATOM 673 C CA . LEU A 1 88 ? 0.352 14.392 12.303 1.00 89.50 88 LEU A CA 1
ATOM 674 C C . LEU A 1 88 ? 1.187 14.227 13.578 1.00 89.50 88 LEU A C 1
ATOM 676 O O . LEU A 1 88 ? 1.254 15.137 14.406 1.00 89.50 88 LEU A O 1
ATOM 680 N N . GLN A 1 89 ? 1.818 13.067 13.722 1.00 86.06 89 GLN A N 1
ATOM 681 C CA . GLN A 1 89 ? 2.776 12.751 14.782 1.00 86.06 89 GLN A CA 1
ATOM 682 C C . GLN A 1 89 ? 4.147 12.511 14.156 1.00 86.06 89 GLN A C 1
ATOM 684 O O . GLN A 1 89 ? 4.227 11.682 13.257 1.00 86.06 89 GLN A O 1
ATOM 689 N N . ASP A 1 90 ? 5.172 13.232 14.632 1.00 76.19 90 ASP A N 1
ATOM 690 C CA . ASP A 1 90 ? 6.618 13.060 14.383 1.00 76.19 90 ASP A CA 1
ATOM 691 C C . ASP A 1 90 ? 6.995 12.228 13.142 1.00 76.19 90 ASP A C 1
ATOM 693 O O . ASP A 1 90 ? 7.717 11.234 13.222 1.00 76.19 90 ASP A O 1
ATOM 697 N N . GLU A 1 91 ? 6.509 12.647 11.973 1.00 80.56 91 GLU A N 1
ATOM 698 C CA . GLU A 1 91 ? 6.810 12.011 10.696 1.00 80.56 91 GLU A CA 1
ATOM 699 C C . GLU A 1 91 ? 7.665 12.954 9.858 1.00 80.56 91 GLU A C 1
ATOM 701 O O . GLU A 1 91 ? 7.337 14.128 9.682 1.00 80.56 91 GLU A O 1
ATOM 706 N N . THR A 1 92 ? 8.781 12.435 9.354 1.00 85.56 92 THR A N 1
ATOM 707 C CA . THR A 1 92 ? 9.656 13.110 8.397 1.00 85.56 92 THR A CA 1
ATOM 708 C C . THR A 1 92 ? 9.643 12.302 7.108 1.00 85.56 92 THR A C 1
ATOM 710 O O . THR A 1 92 ? 10.312 11.278 6.966 1.00 85.56 92 THR A O 1
ATOM 713 N N . ALA A 1 93 ? 8.810 12.728 6.163 1.00 90.94 93 ALA A N 1
ATOM 714 C CA . ALA A 1 93 ? 8.667 12.060 4.879 1.00 90.94 93 ALA A CA 1
ATOM 715 C C . ALA A 1 93 ? 8.488 13.078 3.756 1.00 90.94 93 ALA A C 1
ATOM 717 O O . ALA A 1 93 ? 7.738 14.045 3.884 1.00 90.94 93 ALA A O 1
ATOM 718 N N . SER A 1 94 ? 9.149 12.813 2.630 1.00 94.38 94 SER A N 1
ATOM 719 C CA . SER A 1 94 ? 8.889 13.514 1.377 1.00 94.38 94 SER A CA 1
ATOM 720 C C . SER A 1 94 ? 7.734 12.838 0.649 1.00 94.38 94 SER A C 1
ATOM 722 O O . SER A 1 94 ? 7.780 11.633 0.390 1.00 94.38 94 SER A O 1
ATOM 724 N N . VAL A 1 95 ? 6.719 13.619 0.293 1.00 96.19 95 VAL A N 1
ATOM 725 C CA . VAL A 1 95 ? 5.479 13.155 -0.341 1.00 96.19 95 VAL A CA 1
ATOM 726 C C . VAL A 1 95 ? 5.131 14.007 -1.559 1.00 96.19 95 VAL A C 1
ATOM 728 O O . VAL A 1 95 ? 5.645 15.115 -1.742 1.00 96.19 95 VAL A O 1
ATOM 731 N N . THR A 1 96 ? 4.234 13.498 -2.398 1.00 97.50 96 THR A N 1
ATOM 732 C CA . THR A 1 96 ? 3.613 14.264 -3.482 1.00 97.50 96 THR A CA 1
ATOM 733 C C . THR A 1 96 ? 2.253 14.761 -3.016 1.00 97.50 96 THR A C 1
ATOM 735 O O . THR A 1 96 ? 1.354 13.960 -2.774 1.00 97.50 96 THR A O 1
ATOM 738 N N . VAL A 1 97 ? 2.082 16.080 -2.898 1.00 97.25 97 VAL A N 1
ATOM 739 C CA . VAL A 1 97 ? 0.790 16.681 -2.531 1.00 97.25 97 VAL A CA 1
ATOM 740 C C . VAL A 1 97 ? -0.082 16.804 -3.772 1.00 97.25 97 VAL A C 1
ATOM 742 O O . VAL A 1 97 ? 0.212 17.600 -4.659 1.00 97.25 97 VAL A O 1
ATOM 745 N N . LEU A 1 98 ? -1.155 16.018 -3.816 1.00 97.75 98 LEU A N 1
ATOM 746 C CA . LEU A 1 98 ? -2.061 15.904 -4.959 1.00 97.75 98 LEU A CA 1
ATOM 747 C C . LEU A 1 98 ? -3.212 16.900 -4.916 1.00 97.75 98 LEU A C 1
ATOM 749 O O . LEU A 1 98 ? -3.825 17.172 -5.946 1.00 97.75 98 LEU A O 1
ATOM 753 N N . GLY A 1 99 ? -3.573 17.391 -3.732 1.00 97.44 99 GLY A N 1
ATOM 754 C CA . GLY A 1 99 ? -4.743 18.241 -3.596 1.00 97.44 99 GLY A CA 1
ATOM 755 C C . GLY A 1 99 ? -5.202 18.465 -2.165 1.00 97.44 99 GLY A C 1
ATOM 756 O O . GLY A 1 99 ? -4.465 18.238 -1.206 1.00 97.44 99 GLY A O 1
ATOM 757 N N . GLN A 1 100 ? -6.449 18.911 -2.041 1.00 98.31 100 GLN A N 1
ATOM 758 C CA . GLN A 1 100 ? -7.060 19.306 -0.776 1.00 98.31 100 GLN A CA 1
ATOM 759 C C . GLN A 1 100 ? -8.556 18.970 -0.769 1.00 98.31 100 GLN A C 1
ATOM 761 O O . GLN A 1 100 ? -9.259 19.168 -1.763 1.00 98.31 100 GLN A O 1
ATOM 766 N N . VAL A 1 101 ? -9.070 18.505 0.368 1.00 98.50 101 VAL A N 1
ATOM 767 C CA . VAL A 1 101 ? -10.509 18.359 0.614 1.00 98.50 101 VAL A CA 1
ATOM 768 C C . VAL A 1 101 ? -11.183 19.725 0.518 1.00 98.50 101 VAL A C 1
ATOM 770 O O . VAL A 1 101 ? -10.875 20.636 1.284 1.00 98.50 101 VAL A O 1
ATOM 773 N N . THR A 1 102 ? -12.134 19.849 -0.402 1.00 98.31 102 THR A N 1
ATOM 774 C CA . THR A 1 102 ? -12.918 21.069 -0.632 1.00 98.31 102 THR A CA 1
ATOM 775 C C . THR A 1 102 ? -14.293 21.006 0.025 1.00 98.31 102 THR A C 1
ATOM 777 O O . THR A 1 102 ? -14.846 22.048 0.373 1.00 98.31 102 THR A O 1
ATOM 780 N N . LYS A 1 103 ? -14.855 19.803 0.223 1.00 98.31 103 LYS A N 1
ATOM 781 C CA . LYS A 1 103 ? -16.127 19.581 0.937 1.00 98.31 103 LYS A CA 1
ATOM 782 C C . LYS A 1 103 ? -16.093 18.276 1.733 1.00 98.31 103 LYS A C 1
ATOM 784 O O . LYS A 1 103 ? -15.499 17.297 1.292 1.00 98.31 103 LYS A O 1
ATOM 789 N N . GLY A 1 104 ? -16.770 18.249 2.883 1.00 98.06 104 GLY A N 1
ATOM 790 C CA . GLY A 1 104 ? -16.917 17.034 3.698 1.00 98.06 104 GLY A CA 1
ATOM 791 C C . GLY A 1 104 ? -15.767 16.760 4.678 1.00 98.06 104 GLY A C 1
ATOM 792 O O . GLY A 1 104 ? -15.556 15.618 5.067 1.00 98.06 104 GLY A O 1
ATOM 793 N N . LEU A 1 105 ? -15.013 17.775 5.123 1.00 98.19 105 LEU A N 1
ATOM 794 C CA . LEU A 1 105 ? -13.917 17.566 6.089 1.00 98.19 105 LEU A CA 1
ATOM 795 C C . LEU A 1 105 ? -14.402 16.984 7.434 1.00 98.19 105 LEU A C 1
ATOM 797 O O . LEU A 1 105 ? -13.722 16.155 8.035 1.00 98.19 105 LEU A O 1
ATOM 801 N N . ALA A 1 106 ? -15.585 17.386 7.909 1.00 98.19 106 ALA A N 1
ATOM 802 C CA . ALA A 1 106 ? -16.184 16.813 9.117 1.00 98.19 106 ALA A CA 1
ATOM 803 C C . ALA A 1 106 ? -16.555 15.330 8.929 1.00 98.19 106 ALA A C 1
ATOM 805 O O . ALA A 1 106 ? -16.337 14.519 9.832 1.00 98.19 106 ALA A O 1
ATOM 806 N N . ASP A 1 107 ? -17.051 14.965 7.743 1.00 98.38 107 ASP A N 1
ATOM 807 C CA . ASP A 1 107 ? -17.298 13.571 7.374 1.00 98.38 107 ASP A CA 1
ATOM 808 C C . ASP A 1 107 ? -16.002 12.768 7.339 1.00 98.38 107 ASP A C 1
ATOM 810 O O . ASP A 1 107 ? -15.944 11.692 7.931 1.00 98.38 107 ASP A O 1
ATOM 814 N N . LEU A 1 108 ? -14.943 13.315 6.735 1.00 98.50 108 LEU A N 1
ATOM 815 C CA . LEU A 1 108 ? -13.629 12.678 6.706 1.00 98.50 108 LEU A CA 1
ATOM 816 C C . LEU A 1 108 ? -13.105 12.394 8.120 1.00 98.50 108 LEU A C 1
ATOM 818 O O . LEU A 1 108 ? -12.635 11.289 8.378 1.00 98.50 108 LEU A O 1
ATOM 822 N N . LYS A 1 109 ? -13.230 13.344 9.057 1.00 98.19 109 LYS A N 1
ATOM 823 C CA . LYS A 1 109 ? -12.837 13.134 10.463 1.00 98.19 109 LYS A CA 1
ATOM 824 C C . LYS A 1 109 ? -13.591 11.969 11.100 1.00 98.19 109 LYS A C 1
ATOM 826 O O . LYS A 1 109 ? -12.984 11.122 11.754 1.00 98.19 109 LYS A O 1
ATOM 831 N N . ARG A 1 110 ? -14.909 11.898 10.896 1.00 98.25 110 ARG A N 1
ATOM 832 C CA . ARG A 1 110 ? -15.740 10.791 11.392 1.00 98.25 110 ARG A CA 1
ATOM 833 C C . ARG A 1 110 ? -15.347 9.458 10.748 1.00 98.25 110 ARG A C 1
ATOM 835 O O . ARG A 1 110 ? -15.248 8.461 11.460 1.00 98.25 110 ARG A O 1
ATOM 842 N N . ILE A 1 111 ? -15.094 9.443 9.439 1.00 98.31 111 ILE A N 1
ATOM 843 C CA . ILE A 1 111 ? -14.606 8.262 8.714 1.00 98.31 111 ILE A CA 1
ATOM 844 C C . ILE A 1 111 ? -13.263 7.813 9.297 1.00 98.31 111 ILE A C 1
ATOM 846 O O . ILE A 1 111 ? -13.132 6.652 9.663 1.00 98.31 111 ILE A O 1
ATOM 850 N N . GLY A 1 112 ? -12.299 8.719 9.464 1.00 97.62 112 GLY A N 1
ATOM 851 C CA . GLY A 1 112 ? -10.974 8.391 9.989 1.00 97.62 112 GLY A CA 1
ATOM 852 C C . GLY A 1 112 ? -10.996 7.820 11.400 1.00 97.62 112 GLY A C 1
ATOM 853 O O . GLY A 1 112 ? -10.383 6.783 11.655 1.00 97.62 112 GLY A O 1
ATOM 854 N N . ARG A 1 113 ? -11.790 8.409 12.301 1.00 97.25 113 ARG A N 1
ATOM 855 C CA . ARG A 1 113 ? -11.995 7.863 13.655 1.00 97.25 113 ARG A CA 1
ATOM 856 C C . ARG A 1 113 ? -12.635 6.481 13.635 1.00 97.25 113 ARG A C 1
ATOM 858 O O . ARG A 1 113 ? -12.244 5.612 14.418 1.00 97.25 113 ARG A O 1
ATOM 865 N N . ARG A 1 114 ? -13.589 6.262 12.729 1.00 96.94 114 ARG A N 1
ATOM 866 C CA . ARG A 1 114 ? -14.195 4.946 12.533 1.00 96.94 114 ARG A CA 1
ATOM 867 C C . ARG A 1 114 ? -13.167 3.933 12.034 1.00 96.94 114 ARG A C 1
ATOM 869 O O . ARG A 1 114 ? -13.072 2.868 12.625 1.00 96.94 114 ARG A O 1
ATOM 876 N N . VAL A 1 115 ? -12.369 4.266 11.019 1.00 97.25 115 VAL A N 1
ATOM 877 C CA . VAL A 1 115 ? -11.318 3.379 10.489 1.00 97.25 115 VAL A CA 1
ATOM 878 C C . VAL A 1 115 ? -10.318 3.006 11.588 1.00 97.25 115 VAL A C 1
ATOM 880 O O . VAL A 1 115 ? -10.078 1.821 11.798 1.00 97.25 115 VAL A O 1
ATOM 883 N N . GLN A 1 116 ? -9.819 3.982 12.358 1.00 95.31 116 GLN A N 1
ATOM 884 C CA . GLN A 1 116 ? -8.931 3.733 13.507 1.00 95.31 116 GLN A CA 1
ATOM 885 C C . GLN A 1 116 ? -9.555 2.764 14.532 1.00 95.31 116 GLN A C 1
ATOM 887 O O . GLN A 1 116 ? -8.874 1.886 15.058 1.00 95.31 116 GLN A O 1
ATOM 892 N N . THR A 1 117 ? -10.855 2.900 14.806 1.00 94.62 117 THR A N 1
ATOM 893 C CA . THR A 1 117 ? -11.560 2.093 15.818 1.00 94.62 117 THR A CA 1
ATOM 894 C C . THR A 1 117 ? -11.902 0.680 15.327 1.00 94.62 117 THR A C 1
ATOM 896 O O . THR A 1 117 ? -11.800 -0.286 16.093 1.00 94.62 117 THR A O 1
ATOM 899 N N . ASP A 1 118 ? -12.307 0.563 14.061 1.00 95.44 118 ASP A N 1
ATOM 900 C CA . ASP A 1 118 ? -12.910 -0.642 13.484 1.00 95.44 118 ASP A CA 1
ATOM 901 C C . ASP A 1 118 ? -11.896 -1.546 12.761 1.00 95.44 118 ASP A C 1
ATOM 903 O O . ASP A 1 118 ? -12.179 -2.739 12.584 1.00 95.44 118 ASP A O 1
ATOM 907 N N . GLN A 1 119 ? -10.725 -1.033 12.348 1.00 95.06 119 GLN A N 1
ATOM 908 C CA . GLN A 1 119 ? -9.707 -1.841 11.660 1.00 95.06 119 GLN A CA 1
ATOM 909 C C . GLN A 1 119 ? -9.335 -3.085 12.489 1.00 95.06 119 GLN A C 1
ATOM 911 O O . GLN A 1 119 ? -9.368 -3.079 13.722 1.00 95.06 119 GLN A O 1
ATOM 916 N N . GLY A 1 120 ? -9.078 -4.206 11.812 1.00 93.69 120 GLY A N 1
ATOM 917 C CA . GLY A 1 120 ? -8.909 -5.525 12.426 1.00 93.69 120 GLY A CA 1
ATOM 918 C C . GLY A 1 120 ? -10.211 -6.259 12.754 1.00 93.69 120 GLY A C 1
ATOM 919 O O . GLY A 1 120 ? -10.243 -7.490 12.737 1.00 93.69 120 GLY A O 1
ATOM 920 N N . TRP A 1 121 ? -11.309 -5.536 12.989 1.00 91.69 121 TRP A N 1
ATOM 921 C CA . TRP A 1 121 ? -12.627 -6.124 13.255 1.00 91.69 121 TRP A CA 1
ATOM 922 C C . TRP A 1 121 ? -13.460 -6.182 11.990 1.00 91.69 121 TRP A C 1
ATOM 924 O O . TRP A 1 121 ? -13.957 -7.246 11.613 1.00 91.69 121 TRP A O 1
ATOM 934 N N . ARG A 1 122 ? -13.582 -5.031 11.328 1.00 92.25 122 ARG A N 1
ATOM 935 C CA . ARG A 1 122 ? -14.400 -4.854 10.137 1.00 92.25 122 ARG A CA 1
ATOM 936 C C . ARG A 1 122 ? -13.689 -3.913 9.163 1.00 92.25 122 ARG A C 1
ATOM 938 O O . ARG A 1 122 ? -13.526 -2.737 9.482 1.00 92.25 122 ARG A O 1
ATOM 945 N N . PRO A 1 123 ? -13.313 -4.393 7.965 1.00 93.81 123 PRO A N 1
ATOM 946 C CA . PRO A 1 123 ? -12.785 -3.521 6.926 1.00 93.81 123 PRO A CA 1
ATOM 947 C C . PRO A 1 123 ? -13.783 -2.415 6.581 1.00 93.81 123 PRO A C 1
ATOM 949 O O . PRO A 1 123 ? -14.984 -2.671 6.424 1.00 93.81 123 PRO A O 1
ATOM 952 N N . THR A 1 124 ? -13.282 -1.190 6.447 1.00 97.44 124 THR A N 1
ATOM 953 C CA . THR A 1 124 ? -14.066 -0.068 5.929 1.00 97.44 124 THR A CA 1
ATOM 954 C C . THR A 1 124 ? -13.780 0.064 4.443 1.00 97.44 124 THR A C 1
ATOM 956 O O . THR A 1 124 ? -12.634 0.226 4.042 1.00 97.44 124 THR A O 1
ATOM 959 N N . TRP A 1 125 ? -14.830 -0.011 3.631 1.00 97.81 125 TRP A N 1
ATOM 960 C CA . TRP A 1 125 ? -14.743 0.144 2.183 1.00 97.81 125 TRP A CA 1
ATOM 961 C C . TRP A 1 125 ? -15.224 1.529 1.766 1.00 97.81 125 TRP A C 1
ATOM 963 O O . TRP A 1 125 ? -16.163 2.061 2.367 1.00 97.81 125 TRP A O 1
ATOM 973 N N . ALA A 1 126 ? -14.614 2.065 0.717 1.00 98.31 126 ALA A N 1
ATOM 974 C CA . ALA A 1 126 ? -15.024 3.298 0.070 1.00 98.31 126 ALA A CA 1
ATOM 975 C C . ALA A 1 126 ? -15.104 3.123 -1.445 1.00 98.31 126 ALA A C 1
ATOM 977 O O . ALA A 1 126 ? -14.392 2.296 -2.016 1.00 98.31 126 ALA A O 1
ATOM 978 N N . ASP A 1 127 ? -15.919 3.951 -2.085 1.00 98.38 127 ASP A N 1
ATOM 979 C CA . ASP A 1 127 ? -15.939 4.102 -3.534 1.00 98.38 127 ASP A CA 1
ATOM 980 C C . ASP A 1 127 ? -15.251 5.413 -3.914 1.00 98.38 127 ASP A C 1
ATOM 982 O O . ASP A 1 127 ? -15.530 6.474 -3.346 1.00 98.38 127 ASP A O 1
ATOM 986 N N . LEU A 1 128 ? -14.337 5.326 -4.874 1.00 97.75 128 LEU A N 1
ATOM 987 C CA . LEU A 1 128 ? -13.566 6.438 -5.399 1.00 97.75 128 LEU A CA 1
ATOM 988 C C . LEU A 1 128 ? -13.988 6.707 -6.844 1.00 97.75 128 LEU A C 1
ATOM 990 O O . LEU A 1 128 ? -13.993 5.806 -7.684 1.00 97.75 128 LEU A O 1
ATOM 994 N N . SER A 1 129 ? -14.341 7.953 -7.144 1.00 96.75 129 SER A N 1
ATOM 995 C CA . SER A 1 129 ? -14.778 8.365 -8.482 1.00 96.75 129 SER A CA 1
ATOM 996 C C . SER A 1 129 ? -14.327 9.784 -8.815 1.00 96.75 129 SER A C 1
ATOM 998 O O . SER A 1 129 ? -14.003 10.577 -7.932 1.00 96.75 129 SER A O 1
ATOM 1000 N N . ALA A 1 130 ? -14.306 10.116 -10.102 1.00 94.31 130 ALA A N 1
ATOM 1001 C CA . ALA A 1 130 ? -14.065 11.469 -10.586 1.00 94.31 130 ALA A CA 1
ATOM 1002 C C . ALA A 1 130 ? -15.395 12.155 -10.916 1.00 94.31 130 ALA A C 1
ATOM 1004 O O . ALA A 1 130 ? -16.263 11.548 -11.544 1.00 94.31 130 ALA A O 1
ATOM 1005 N N . LYS A 1 131 ? -15.556 13.434 -10.555 1.00 92.25 131 LYS A N 1
ATOM 1006 C CA . LYS A 1 131 ? -16.646 14.234 -11.131 1.00 92.25 131 LYS A CA 1
ATOM 1007 C C . LYS A 1 131 ? -16.355 14.491 -12.614 1.00 92.25 131 LYS A C 1
ATOM 1009 O O . LYS A 1 131 ? -15.231 14.899 -12.918 1.00 92.25 131 LYS A O 1
ATOM 1014 N N . PRO A 1 132 ? -17.340 14.337 -13.516 1.00 81.75 132 PRO A N 1
ATOM 1015 C CA . PRO A 1 132 ? -17.204 14.791 -14.896 1.00 81.75 132 PRO A CA 1
ATOM 1016 C C . PRO A 1 132 ? -16.796 16.269 -14.950 1.00 81.75 132 PRO A C 1
ATOM 1018 O O . PRO A 1 132 ? -17.223 17.062 -14.106 1.00 81.75 132 PRO A O 1
ATOM 1021 N N . GLY A 1 133 ? -15.957 16.647 -15.912 1.00 79.44 133 GLY A N 1
ATOM 1022 C CA . GLY A 1 133 ? -15.542 18.037 -16.086 1.00 79.44 133 GLY A CA 1
ATOM 1023 C C . GLY A 1 133 ? -14.465 18.220 -17.158 1.00 79.44 133 GLY A C 1
ATOM 1024 O O . GLY A 1 133 ? -13.912 17.237 -17.644 1.00 79.44 133 GLY A O 1
ATOM 1025 N N . PRO A 1 134 ? -14.108 19.475 -17.487 1.00 76.62 134 PRO A N 1
ATOM 1026 C CA . PRO A 1 134 ? -13.204 19.811 -18.598 1.00 76.62 134 PRO A CA 1
ATOM 1027 C C . PRO A 1 134 ? -11.744 19.381 -18.375 1.00 76.62 134 PRO A C 1
ATOM 1029 O O . PRO A 1 134 ? -10.895 19.568 -19.243 1.00 76.62 134 PRO A O 1
ATOM 1032 N N . TRP A 1 135 ? -11.444 18.791 -17.218 1.00 78.00 135 TRP A N 1
ATOM 1033 C CA . TRP A 1 135 ? -10.109 18.341 -16.848 1.00 78.00 135 TRP A CA 1
ATOM 1034 C C . TRP A 1 135 ? -9.596 17.199 -17.733 1.00 78.00 135 TRP A C 1
ATOM 1036 O O . TRP A 1 135 ? -8.395 16.990 -17.783 1.00 78.00 135 TRP A O 1
ATOM 1046 N N . GLN A 1 136 ? -10.465 16.466 -18.439 1.00 74.06 136 GLN A N 1
ATOM 1047 C CA . GLN A 1 136 ? -10.049 15.407 -19.372 1.00 74.06 136 GLN A CA 1
ATOM 1048 C C . GLN A 1 136 ? -9.213 15.986 -20.520 1.00 74.06 136 GLN A C 1
ATOM 1050 O O . GLN A 1 136 ? -8.117 15.506 -20.785 1.00 74.06 136 GLN A O 1
ATOM 1055 N N . ALA A 1 137 ? -9.669 17.096 -21.104 1.00 72.25 137 ALA A N 1
ATOM 1056 C CA . ALA A 1 137 ? -8.929 17.811 -22.140 1.00 72.25 137 ALA A CA 1
ATOM 1057 C C . ALA A 1 137 ? -7.667 18.500 -21.584 1.00 72.25 137 ALA A C 1
ATOM 1059 O O . ALA A 1 137 ? -6.655 18.604 -22.270 1.00 72.25 137 ALA A O 1
ATOM 1060 N N . GLU A 1 138 ? -7.709 18.989 -20.339 1.00 73.56 138 GLU A N 1
ATOM 1061 C CA . GLU A 1 138 ? -6.534 19.554 -19.657 1.00 73.56 138 GLU A CA 1
ATOM 1062 C C . GLU A 1 138 ? -5.465 18.490 -19.403 1.00 73.56 138 GLU A C 1
ATOM 1064 O O . GLU A 1 138 ? -4.289 18.735 -19.657 1.00 73.56 138 GLU A O 1
ATOM 1069 N N . LEU A 1 139 ? -5.885 17.294 -18.983 1.00 72.81 139 LEU A N 1
ATOM 1070 C CA . LEU A 1 139 ? -5.023 16.133 -18.900 1.00 72.81 139 LEU A CA 1
ATOM 1071 C C . LEU A 1 139 ? -4.409 15.888 -20.286 1.00 72.81 139 LEU A C 1
ATOM 1073 O O . LEU A 1 139 ? -3.204 16.031 -20.438 1.00 72.81 139 LEU A O 1
ATOM 1077 N N . GLU A 1 140 ? -5.203 15.632 -21.325 1.00 72.31 140 GLU A N 1
ATOM 1078 C CA . GLU A 1 140 ? -4.705 15.366 -22.687 1.00 72.31 140 GLU A CA 1
ATOM 1079 C C . GLU A 1 140 ? -3.684 16.399 -23.203 1.00 72.31 140 GLU A C 1
ATOM 1081 O O . GLU A 1 140 ? -2.661 16.007 -23.770 1.00 72.31 140 GLU A O 1
ATOM 1086 N N . LYS A 1 141 ? -3.881 17.699 -22.926 1.00 72.00 141 LYS A N 1
ATOM 1087 C CA . LYS A 1 141 ? -2.920 18.769 -23.271 1.00 72.00 141 LYS A CA 1
ATOM 1088 C C . LYS A 1 141 ? -1.538 18.571 -22.646 1.00 72.00 141 LYS A C 1
ATOM 1090 O O . LYS A 1 141 ? -0.536 18.923 -23.264 1.00 72.00 141 LYS A O 1
ATOM 1095 N N . HIS A 1 142 ? -1.468 18.013 -21.442 1.00 66.62 142 HIS A N 1
ATOM 1096 C CA . HIS A 1 142 ? -0.208 17.724 -20.761 1.00 66.62 142 HIS A CA 1
ATOM 1097 C C . HIS A 1 142 ? 0.454 16.406 -21.218 1.00 66.62 142 HIS A C 1
ATOM 1099 O O . HIS A 1 142 ? 1.585 16.145 -20.806 1.00 66.62 142 HIS A O 1
ATOM 1105 N N . TYR A 1 143 ? -0.192 15.576 -22.057 1.00 61.44 143 TYR A N 1
ATOM 1106 C CA . TYR A 1 143 ? 0.229 14.178 -22.287 1.00 61.44 143 TYR A CA 1
ATOM 1107 C C . TYR A 1 143 ? 0.436 13.731 -23.738 1.00 61.44 143 TYR A C 1
ATOM 1109 O O . TYR A 1 143 ? 0.338 12.533 -24.011 1.00 61.44 143 TYR A O 1
ATOM 1117 N N . ALA A 1 144 ? 0.849 14.603 -24.657 1.00 52.75 144 ALA A N 1
ATOM 1118 C CA . ALA A 1 144 ? 1.258 14.153 -25.995 1.00 52.75 144 ALA A CA 1
ATOM 1119 C C . ALA A 1 144 ? 2.468 13.170 -26.008 1.00 52.75 144 ALA A C 1
ATOM 1121 O O . ALA A 1 144 ? 2.872 12.726 -27.077 1.00 52.75 144 ALA A O 1
ATOM 1122 N N . THR A 1 145 ? 3.070 12.813 -24.860 1.00 46.94 145 THR A N 1
ATOM 1123 C CA . THR A 1 145 ? 4.377 12.124 -24.806 1.00 46.94 145 THR A CA 1
ATOM 1124 C C . THR A 1 145 ? 4.537 10.971 -23.797 1.00 46.94 145 THR A C 1
ATOM 1126 O O . THR A 1 145 ? 5.663 10.536 -23.571 1.00 46.94 145 THR A O 1
ATOM 1129 N N . THR A 1 146 ? 3.495 10.409 -23.166 1.00 45.38 146 THR A N 1
ATOM 1130 C CA . THR A 1 146 ? 3.719 9.281 -22.216 1.00 45.38 146 THR A CA 1
ATOM 1131 C C . THR A 1 146 ? 2.593 8.247 -22.237 1.00 45.38 146 THR A C 1
ATOM 1133 O O . THR A 1 146 ? 1.467 8.573 -21.893 1.00 45.38 146 THR A O 1
ATOM 1136 N N . SER A 1 147 ? 2.866 6.989 -22.604 1.00 43.16 147 SER A N 1
ATOM 1137 C CA . SER A 1 147 ? 1.836 5.961 -22.877 1.00 43.16 147 SER A CA 1
ATOM 1138 C C . SER A 1 147 ? 1.675 4.867 -21.800 1.00 43.16 147 SER A C 1
ATOM 1140 O O . SER A 1 147 ? 0.819 4.006 -21.949 1.00 43.16 147 SER A O 1
ATOM 1142 N N . HIS A 1 148 ? 2.455 4.855 -20.714 1.00 47.38 148 HIS A N 1
ATOM 1143 C CA . HIS A 1 148 ? 2.618 3.633 -19.894 1.00 47.38 148 HIS A CA 1
ATOM 1144 C C . HIS A 1 148 ? 1.999 3.663 -18.481 1.00 47.38 148 HIS A C 1
ATOM 1146 O O . HIS A 1 148 ? 2.442 2.919 -17.615 1.00 47.38 148 HIS A O 1
ATOM 1152 N N . LEU A 1 149 ? 1.012 4.526 -18.207 1.00 50.00 149 LEU A N 1
ATOM 1153 C CA . LEU A 1 149 ? 0.574 4.823 -16.827 1.00 50.00 149 LEU A CA 1
ATOM 1154 C C . LEU A 1 149 ? -0.832 4.330 -16.440 1.00 50.00 149 LEU A C 1
ATOM 1156 O O . LEU A 1 149 ? -1.231 4.507 -15.289 1.00 50.00 149 LEU A O 1
ATOM 1160 N N . SER A 1 150 ? -1.591 3.722 -17.354 1.00 46.03 150 SER A N 1
ATOM 1161 C CA . SER A 1 150 ? -2.859 3.077 -17.006 1.00 46.03 150 SER A CA 1
ATOM 1162 C C . SER A 1 150 ? -2.577 1.700 -16.409 1.00 46.03 150 SER A C 1
ATOM 1164 O O . SER A 1 150 ? -1.885 0.892 -17.014 1.00 46.03 150 SER A O 1
ATOM 1166 N N . GLY A 1 151 ? -3.121 1.396 -15.228 1.00 50.31 151 GLY A N 1
ATOM 1167 C CA . GLY A 1 151 ? -3.010 0.060 -14.617 1.00 50.31 151 GLY A CA 1
ATOM 1168 C C . GLY A 1 151 ? -3.636 -1.076 -15.449 1.00 50.31 151 GLY A C 1
ATOM 1169 O O . GLY A 1 151 ? -3.496 -2.251 -15.094 1.00 50.31 151 GLY A O 1
ATOM 1170 N N . GLU A 1 152 ? -4.316 -0.730 -16.545 1.00 57.41 152 GLU A N 1
ATOM 1171 C CA . GLU A 1 152 ? -4.655 -1.626 -17.644 1.00 57.41 152 GLU A CA 1
ATOM 1172 C C . GLU A 1 152 ? -3.490 -1.709 -18.627 1.00 57.41 152 GLU A C 1
ATOM 1174 O O . GLU A 1 152 ? -3.059 -0.714 -19.216 1.00 57.41 152 GLU A O 1
ATOM 1179 N N . VAL A 1 153 ? -2.971 -2.926 -18.771 1.00 60.31 153 VAL A N 1
ATOM 1180 C CA . VAL A 1 153 ? -1.922 -3.232 -19.733 1.00 60.31 153 VAL A CA 1
ATOM 1181 C C . VAL A 1 153 ? -2.580 -3.322 -21.103 1.00 60.31 153 VAL A C 1
ATOM 1183 O O . VAL A 1 153 ? -3.476 -4.143 -21.288 1.00 60.31 153 VAL A O 1
ATOM 1186 N N . ASP A 1 154 ? -2.130 -2.496 -22.046 1.00 67.94 154 ASP A N 1
ATOM 1187 C CA . ASP A 1 154 ? -2.470 -2.652 -23.461 1.00 67.94 154 ASP A CA 1
ATOM 1188 C C . ASP A 1 154 ? -2.156 -4.103 -23.887 1.00 67.94 154 ASP A C 1
ATOM 1190 O O . ASP A 1 154 ? -0.997 -4.517 -23.763 1.00 67.94 154 ASP A O 1
ATOM 1194 N N . PRO A 1 155 ? -3.145 -4.888 -24.361 1.00 69.62 155 PRO A N 1
ATOM 1195 C CA . PRO A 1 155 ? -2.943 -6.280 -24.759 1.00 69.62 155 PRO A CA 1
ATOM 1196 C C . PRO A 1 155 ? -1.780 -6.467 -25.740 1.00 69.62 155 PRO A C 1
ATOM 1198 O O . PRO A 1 155 ? -1.003 -7.410 -25.602 1.00 69.62 155 PRO A O 1
ATOM 1201 N N . VAL A 1 156 ? -1.593 -5.526 -26.670 1.00 64.50 156 VAL A N 1
ATOM 1202 C CA . VAL A 1 156 ? -0.505 -5.573 -27.659 1.00 64.50 156 VAL A CA 1
ATOM 1203 C C . VAL A 1 156 ? 0.851 -5.323 -26.994 1.00 64.50 156 VAL A C 1
ATOM 1205 O O . VAL A 1 156 ? 1.859 -5.937 -27.351 1.00 64.50 156 VAL A O 1
ATOM 1208 N N . ALA A 1 157 ? 0.894 -4.433 -26.003 1.00 73.31 157 ALA A N 1
ATOM 1209 C CA . ALA A 1 157 ? 2.094 -4.200 -25.208 1.00 73.31 157 ALA A CA 1
ATOM 1210 C C . ALA A 1 157 ? 2.405 -5.377 -24.264 1.00 73.31 157 ALA A C 1
ATOM 1212 O O . ALA A 1 157 ? 3.575 -5.605 -23.954 1.00 73.31 157 ALA A O 1
ATOM 1213 N N . ASP A 1 158 ? 1.395 -6.125 -23.806 1.00 76.69 158 ASP A N 1
ATOM 1214 C CA . ASP A 1 158 ? 1.592 -7.331 -22.989 1.00 76.69 158 ASP A CA 1
ATOM 1215 C C . ASP A 1 158 ? 2.156 -8.488 -23.820 1.00 76.69 158 ASP A C 1
ATOM 1217 O O . ASP A 1 158 ? 3.092 -9.149 -23.378 1.00 76.69 158 ASP A O 1
ATOM 1221 N N . GLU A 1 159 ? 1.674 -8.692 -25.049 1.00 78.56 159 GLU A N 1
ATOM 1222 C CA . GLU A 1 159 ? 2.195 -9.732 -25.952 1.00 78.56 159 GLU A CA 1
ATOM 1223 C C . GLU A 1 159 ? 3.678 -9.537 -26.293 1.00 78.56 159 GLU A C 1
ATOM 1225 O O . GLU A 1 159 ? 4.421 -10.508 -26.433 1.00 78.56 159 GLU A O 1
ATOM 1230 N N . ARG A 1 160 ? 4.124 -8.280 -26.387 1.00 83.62 160 ARG A N 1
ATOM 1231 C CA . ARG A 1 160 ? 5.530 -7.927 -26.645 1.00 83.62 160 ARG A CA 1
ATOM 1232 C C . ARG A 1 160 ? 6.406 -7.930 -25.392 1.00 83.62 160 ARG A C 1
ATOM 1234 O O . ARG A 1 160 ? 7.626 -7.845 -25.518 1.00 83.62 160 ARG A O 1
ATOM 1241 N N . ALA A 1 161 ? 5.808 -7.982 -24.202 1.00 88.50 161 ALA A N 1
ATOM 1242 C CA . ALA A 1 161 ? 6.543 -8.000 -22.946 1.00 88.50 161 ALA A CA 1
ATOM 1243 C C . ALA A 1 161 ? 7.335 -9.303 -22.782 1.00 88.50 161 ALA A C 1
ATOM 1245 O O . ALA A 1 161 ? 6.956 -10.359 -23.299 1.00 88.50 161 ALA A O 1
ATOM 1246 N N . SER A 1 162 ? 8.427 -9.257 -22.017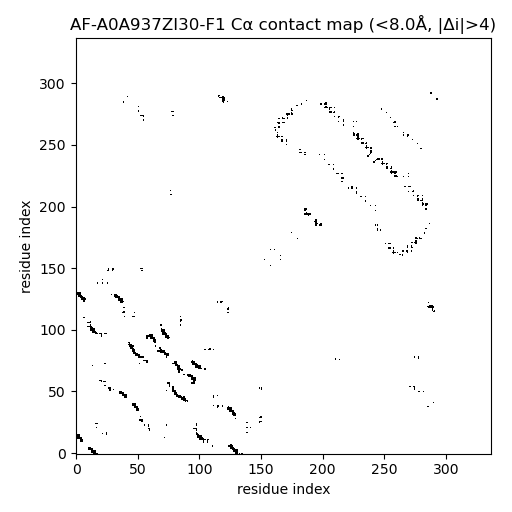 1.00 93.75 162 SER A N 1
ATOM 1247 C CA . SER A 1 162 ? 9.139 -10.481 -21.666 1.00 93.75 162 SER A CA 1
ATOM 1248 C C . SER A 1 162 ? 8.236 -11.410 -20.846 1.00 93.75 162 SER A C 1
ATOM 1250 O O . SER A 1 162 ? 7.338 -10.976 -20.117 1.00 93.75 162 SER A O 1
ATOM 1252 N N . ARG A 1 163 ? 8.508 -12.720 -20.897 1.00 95.56 163 ARG A N 1
ATOM 1253 C CA . ARG A 1 163 ? 7.795 -13.703 -20.058 1.00 95.56 163 ARG A CA 1
ATOM 1254 C C . ARG A 1 163 ? 7.886 -13.365 -18.567 1.00 95.56 163 ARG A C 1
ATOM 1256 O O . ARG A 1 163 ? 6.946 -13.633 -17.824 1.00 95.56 163 ARG A O 1
ATOM 1263 N N . ALA A 1 164 ? 9.000 -12.771 -18.136 1.00 96.06 164 ALA A N 1
ATOM 1264 C CA . ALA A 1 164 ? 9.192 -12.327 -16.762 1.00 96.06 164 ALA A CA 1
ATOM 1265 C C . ALA A 1 164 ? 8.199 -11.217 -16.387 1.00 96.06 164 ALA A C 1
ATOM 1267 O O . ALA A 1 164 ? 7.530 -11.314 -15.356 1.00 96.06 164 ALA A O 1
ATOM 1268 N N . LEU A 1 165 ? 8.039 -10.206 -17.245 1.00 95.44 165 LEU A N 1
ATOM 1269 C CA . LEU A 1 165 ? 7.084 -9.124 -17.016 1.00 95.44 165 LEU A CA 1
ATOM 1270 C C . LEU A 1 165 ? 5.633 -9.617 -17.053 1.00 95.44 165 LEU A C 1
ATOM 1272 O O . LEU A 1 165 ? 4.849 -9.266 -16.170 1.00 95.44 165 LEU A O 1
ATOM 1276 N N . GLN A 1 166 ? 5.281 -10.490 -17.999 1.00 94.62 166 GLN A N 1
ATOM 1277 C CA . GLN A 1 166 ? 3.952 -11.114 -18.041 1.00 94.62 166 GLN A CA 1
ATOM 1278 C C . GLN A 1 166 ? 3.651 -11.901 -16.752 1.00 94.62 166 GLN A C 1
ATOM 1280 O O . GLN A 1 166 ? 2.564 -11.775 -16.178 1.00 94.62 166 GLN A O 1
ATOM 1285 N N . ALA A 1 167 ? 4.622 -12.676 -16.254 1.00 96.62 167 ALA A N 1
ATOM 1286 C CA . ALA A 1 167 ? 4.484 -13.433 -15.012 1.00 96.62 167 ALA A CA 1
ATOM 1287 C C . ALA A 1 167 ? 4.285 -12.513 -13.796 1.00 96.62 167 ALA A C 1
ATOM 1289 O O . ALA A 1 167 ? 3.392 -12.762 -12.981 1.00 96.62 167 ALA A O 1
ATOM 1290 N N . ALA A 1 168 ? 5.059 -11.429 -13.695 1.00 97.62 168 ALA A N 1
ATOM 1291 C CA . ALA A 1 168 ? 4.930 -10.457 -12.612 1.00 97.62 168 ALA A CA 1
ATOM 1292 C C . ALA A 1 168 ? 3.576 -9.728 -12.645 1.00 97.62 168 ALA A C 1
ATOM 1294 O O . ALA A 1 168 ? 2.888 -9.656 -11.622 1.00 97.62 168 ALA A O 1
ATOM 1295 N N . ARG A 1 169 ? 3.124 -9.303 -13.833 1.00 96.00 169 ARG A N 1
ATOM 1296 C CA . ARG A 1 169 ? 1.787 -8.722 -14.045 1.00 96.00 169 ARG A CA 1
ATOM 1297 C C . ARG A 1 169 ? 0.673 -9.669 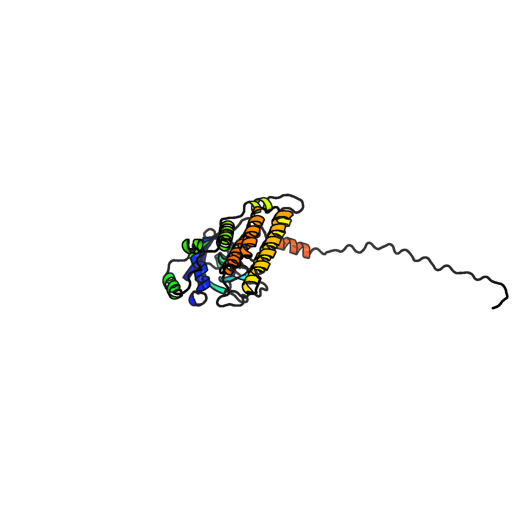-13.619 1.00 96.00 169 ARG A C 1
ATOM 1299 O O . ARG A 1 169 ? -0.299 -9.234 -13.000 1.00 96.00 169 ARG A O 1
ATOM 1306 N N . ALA A 1 170 ? 0.799 -10.961 -13.922 1.00 96.50 170 ALA A N 1
ATOM 1307 C CA . ALA A 1 170 ? -0.170 -11.964 -13.493 1.00 96.50 170 ALA A CA 1
ATOM 1308 C C . ALA A 1 170 ? -0.242 -12.070 -11.960 1.00 96.50 170 ALA A C 1
ATOM 1310 O O . ALA A 1 170 ? -1.343 -12.064 -11.407 1.00 96.50 170 ALA A O 1
ATOM 1311 N N . GLN A 1 171 ? 0.908 -12.083 -11.274 1.00 98.25 171 GLN A N 1
ATOM 1312 C CA . GLN A 1 171 ? 0.955 -12.111 -9.806 1.00 98.25 171 GLN A CA 1
ATOM 1313 C C . GLN A 1 171 ? 0.362 -10.844 -9.183 1.00 98.25 171 GLN A C 1
ATOM 1315 O O . GLN A 1 171 ? -0.434 -10.933 -8.246 1.00 98.25 171 GLN A O 1
ATOM 1320 N N . ARG A 1 172 ? 0.666 -9.663 -9.738 1.00 97.75 172 ARG A N 1
ATOM 1321 C CA . ARG A 1 172 ? 0.017 -8.415 -9.318 1.00 97.75 172 ARG A CA 1
ATOM 1322 C C . ARG A 1 172 ? -1.499 -8.509 -9.483 1.00 97.75 172 ARG A C 1
ATOM 1324 O O . ARG A 1 172 ? -2.225 -8.240 -8.529 1.00 97.75 172 ARG A O 1
ATOM 1331 N N . ARG A 1 173 ? -2.006 -8.878 -10.664 1.00 96.25 173 ARG A N 1
ATOM 1332 C CA . ARG A 1 173 ? -3.461 -8.984 -10.898 1.00 96.25 173 ARG A CA 1
ATOM 1333 C C . ARG A 1 173 ? -4.124 -9.914 -9.882 1.00 96.25 173 ARG A C 1
ATOM 1335 O O . ARG A 1 173 ? -5.154 -9.546 -9.324 1.00 96.25 173 ARG A O 1
ATOM 1342 N N . ALA A 1 174 ? -3.506 -11.060 -9.592 1.00 96.56 174 ALA A N 1
ATOM 1343 C CA . ALA A 1 174 ? -3.992 -11.989 -8.576 1.00 96.56 174 ALA A CA 1
ATOM 1344 C C . ALA A 1 174 ? -4.061 -11.337 -7.183 1.00 96.56 174 ALA A C 1
ATOM 1346 O O . ALA A 1 174 ? -5.132 -11.334 -6.576 1.00 96.56 174 ALA A O 1
ATOM 1347 N N . ALA A 1 175 ? -2.981 -10.698 -6.715 1.00 97.25 175 ALA A N 1
ATOM 1348 C CA . ALA A 1 175 ? -2.939 -10.028 -5.408 1.00 97.25 175 ALA A CA 1
ATOM 1349 C C . ALA A 1 175 ? -3.986 -8.904 -5.258 1.00 97.25 175 ALA A C 1
ATOM 1351 O O . ALA A 1 175 ? -4.517 -8.671 -4.171 1.00 97.25 175 ALA A O 1
ATOM 1352 N N . TRP A 1 176 ? -4.303 -8.205 -6.349 1.00 96.19 176 TRP A N 1
ATOM 1353 C CA . TRP A 1 176 ? -5.266 -7.100 -6.363 1.00 96.19 176 TRP A CA 1
ATOM 1354 C C . TRP A 1 176 ? -6.718 -7.530 -6.614 1.00 96.19 176 TRP A C 1
ATOM 1356 O O . TRP A 1 176 ? -7.619 -6.722 -6.392 1.00 96.19 176 TRP A O 1
ATOM 1366 N N . SER A 1 177 ? -6.955 -8.773 -7.043 1.00 95.31 177 SER A N 1
ATOM 1367 C CA . SER A 1 177 ? -8.301 -9.288 -7.342 1.00 95.31 177 SER A CA 1
ATOM 1368 C C . SER A 1 177 ? -9.167 -9.505 -6.095 1.00 95.31 177 SER A C 1
ATOM 1370 O O . SER A 1 177 ? -10.392 -9.441 -6.171 1.00 95.31 177 SER A O 1
ATOM 1372 N N . GLY A 1 178 ? -8.546 -9.728 -4.935 1.00 95.06 178 GLY A N 1
ATOM 1373 C CA . GLY A 1 178 ? -9.251 -9.991 -3.688 1.00 95.06 178 GLY A CA 1
ATOM 1374 C C . GLY A 1 178 ? -8.315 -10.423 -2.567 1.00 95.06 178 GLY A C 1
ATOM 1375 O O . GLY A 1 178 ? -7.118 -10.614 -2.777 1.00 95.06 178 GLY A O 1
ATOM 1376 N N . LEU A 1 179 ? -8.878 -10.555 -1.366 1.00 96.44 179 LEU A N 1
ATOM 1377 C CA . LEU A 1 179 ? -8.183 -11.060 -0.188 1.00 96.44 179 LEU A CA 1
ATOM 1378 C C . LEU A 1 179 ? -7.808 -12.540 -0.401 1.00 96.44 179 LEU A C 1
ATOM 1380 O O . LEU A 1 179 ? -8.705 -13.349 -0.659 1.00 96.44 179 LEU A O 1
ATOM 1384 N N . PRO A 1 180 ? -6.525 -12.929 -0.268 1.00 97.56 180 PRO A N 1
ATOM 1385 C CA . PRO A 1 180 ? -6.136 -14.334 -0.340 1.00 97.56 180 PRO A CA 1
ATOM 1386 C C . PRO A 1 180 ? -6.823 -15.179 0.740 1.00 97.56 180 PRO A C 1
ATOM 1388 O O . PRO A 1 180 ? -6.760 -14.864 1.930 1.00 97.56 180 PRO A O 1
ATOM 1391 N N . LYS A 1 181 ? -7.430 -16.305 0.344 1.00 97.31 181 LYS A N 1
ATOM 1392 C CA . LYS A 1 181 ? -8.147 -17.211 1.266 1.00 97.31 181 LYS A CA 1
ATOM 1393 C C . LYS A 1 181 ? -7.248 -17.760 2.374 1.00 97.31 181 LYS A C 1
ATOM 1395 O O . LYS A 1 181 ? -7.708 -18.040 3.477 1.00 97.31 181 LYS A O 1
ATOM 1400 N N . GLU A 1 182 ? -5.956 -17.938 2.109 1.00 97.69 182 GLU A N 1
ATOM 1401 C CA . GLU A 1 182 ? -5.016 -18.394 3.134 1.00 97.69 182 GLU A CA 1
ATOM 1402 C C . GLU A 1 182 ? -4.794 -17.379 4.258 1.00 97.69 182 GLU A C 1
ATOM 1404 O O . GLU A 1 182 ? -4.497 -17.788 5.379 1.00 97.69 182 GLU A O 1
ATOM 1409 N N . PHE A 1 183 ? -5.002 -16.082 4.010 1.00 97.88 183 PHE A N 1
ATOM 1410 C CA . PHE A 1 183 ? -4.934 -15.069 5.061 1.00 97.88 183 PHE A CA 1
ATOM 1411 C C . PHE A 1 183 ? -6.125 -15.204 6.016 1.00 97.88 183 PHE A C 1
ATOM 1413 O O . PHE A 1 183 ? -5.959 -15.079 7.230 1.00 97.88 183 PHE A O 1
ATOM 1420 N N . GLU A 1 184 ? -7.308 -15.558 5.507 1.00 96.06 184 GLU A N 1
ATOM 1421 C CA . GLU A 1 184 ? -8.463 -15.903 6.347 1.00 96.06 184 GLU A CA 1
ATOM 1422 C C . GLU A 1 184 ? -8.198 -17.174 7.163 1.00 96.06 184 GLU A C 1
ATOM 1424 O O . GLU A 1 184 ? -8.455 -17.199 8.368 1.00 96.06 184 GLU A O 1
ATOM 1429 N N . ARG A 1 185 ? -7.601 -18.204 6.543 1.00 96.75 185 ARG A N 1
ATOM 1430 C CA . ARG A 1 185 ? -7.189 -19.429 7.252 1.00 96.75 185 ARG A CA 1
ATOM 1431 C C . ARG A 1 185 ? -6.165 -19.136 8.347 1.00 96.75 185 ARG A C 1
ATOM 1433 O O . ARG A 1 185 ? -6.291 -19.675 9.442 1.00 96.75 185 ARG A O 1
ATOM 1440 N N . LEU A 1 186 ? -5.177 -18.281 8.074 1.00 96.56 186 LEU A N 1
ATOM 1441 C CA . LEU A 1 186 ? -4.177 -17.846 9.052 1.00 96.56 186 LEU A CA 1
ATOM 1442 C C . LEU A 1 186 ? -4.840 -17.135 10.237 1.00 96.56 186 LEU A C 1
ATOM 1444 O O . LEU A 1 186 ? -4.555 -17.464 11.389 1.00 96.56 186 LEU A O 1
ATOM 1448 N N . ARG A 1 187 ? -5.767 -16.212 9.954 1.00 95.50 187 ARG A N 1
ATOM 1449 C CA . ARG A 1 187 ? -6.543 -15.475 10.960 1.00 95.50 187 ARG A CA 1
ATOM 1450 C C . ARG A 1 187 ? -7.451 -16.382 11.796 1.00 9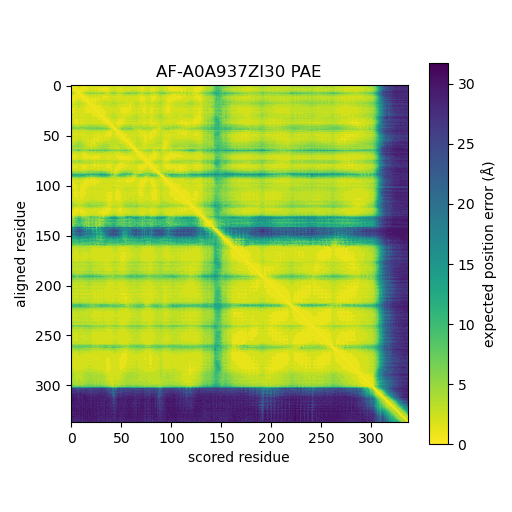5.50 187 ARG A C 1
ATOM 1452 O O . ARG A 1 187 ? -7.702 -16.071 12.955 1.00 95.50 187 ARG A O 1
ATOM 1459 N N . ALA A 1 188 ? -7.947 -17.480 11.236 1.00 95.94 188 ALA A N 1
ATOM 1460 C CA . ALA A 1 188 ? -8.845 -18.398 11.934 1.00 95.94 188 ALA A CA 1
ATOM 1461 C C . ALA A 1 188 ? -8.131 -19.353 12.913 1.00 95.94 188 ALA A C 1
ATOM 1463 O O . ALA A 1 188 ? -8.800 -19.996 13.726 1.00 95.94 188 ALA A O 1
ATOM 1464 N N . ARG A 1 189 ? -6.795 -19.462 12.861 1.00 96.00 189 ARG A N 1
ATOM 1465 C CA . ARG A 1 189 ? -6.030 -20.404 13.698 1.00 96.00 189 ARG A CA 1
ATOM 1466 C C . ARG A 1 189 ? -6.215 -20.139 15.196 1.00 96.00 189 ARG A C 1
ATOM 1468 O O . ARG A 1 189 ? -6.274 -18.993 15.628 1.00 96.00 189 ARG A O 1
ATOM 1475 N N . GLN A 1 190 ? -6.234 -21.214 15.984 1.00 95.88 190 GLN A N 1
ATOM 1476 C CA . GLN A 1 190 ? -6.433 -21.196 17.438 1.00 95.88 190 GLN A CA 1
ATOM 1477 C C . GLN A 1 190 ? -5.264 -21.879 18.155 1.00 95.88 190 GLN A C 1
ATOM 1479 O O . GLN A 1 190 ? -4.754 -22.888 17.673 1.00 95.88 190 GLN A O 1
ATOM 1484 N N . GLY A 1 191 ? -4.832 -21.335 19.296 1.00 93.88 191 GLY A N 1
ATOM 1485 C CA . GLY A 1 191 ? -3.696 -21.843 20.076 1.00 93.88 191 GLY A CA 1
ATOM 1486 C C . GLY A 1 191 ? -3.045 -20.760 20.942 1.00 93.88 191 GLY A C 1
ATOM 1487 O O . GLY A 1 191 ? -3.444 -19.602 20.885 1.00 93.88 191 GLY A O 1
ATOM 1488 N N . VAL A 1 192 ? -2.017 -21.122 21.722 1.00 89.12 192 VAL A N 1
ATOM 1489 C CA . VAL A 1 192 ? -1.411 -20.257 22.767 1.00 89.12 192 VAL A CA 1
ATOM 1490 C C . VAL A 1 192 ? -0.946 -18.890 22.242 1.00 89.12 192 VAL A C 1
ATOM 1492 O O . VAL A 1 192 ? -1.072 -17.892 22.941 1.00 89.12 192 VAL A O 1
ATOM 1495 N N . MET A 1 193 ? -0.452 -18.829 21.002 1.00 89.19 193 MET A N 1
ATOM 1496 C CA . MET A 1 193 ? 0.014 -17.594 20.349 1.00 89.19 193 MET A CA 1
ATOM 1497 C C . MET A 1 193 ? -0.692 -17.329 19.009 1.00 89.19 193 MET A C 1
ATOM 1499 O O . MET A 1 193 ? -0.205 -16.556 18.180 1.00 89.19 193 MET A O 1
ATOM 1503 N N . LEU A 1 194 ? -1.825 -17.993 18.769 1.00 93.00 194 LEU A N 1
ATOM 1504 C CA . LEU A 1 194 ? -2.566 -17.923 17.512 1.00 93.00 194 LEU A CA 1
ATOM 1505 C C . LEU A 1 194 ? -3.863 -17.118 17.702 1.00 93.00 194 LEU A C 1
ATOM 1507 O O . LEU A 1 194 ? -4.475 -17.204 18.763 1.00 93.00 194 LEU A O 1
ATOM 1511 N N . PRO A 1 195 ? -4.285 -16.329 16.699 1.00 93.75 195 PRO A N 1
ATOM 1512 C CA . PRO A 1 195 ? -3.645 -16.147 15.391 1.00 93.75 195 PRO A CA 1
ATOM 1513 C C . PRO A 1 195 ? -2.566 -15.046 15.373 1.00 93.75 195 PRO A C 1
ATOM 1515 O O . PRO A 1 195 ? -1.890 -14.872 14.361 1.00 93.75 195 PRO A O 1
ATOM 1518 N N . LEU A 1 196 ? -2.405 -14.286 16.466 1.00 93.94 196 LEU A N 1
ATOM 1519 C CA . LEU A 1 196 ? -1.654 -13.025 16.461 1.00 93.94 196 LEU A CA 1
ATOM 1520 C C . LEU A 1 196 ? -0.181 -13.187 16.067 1.00 93.94 196 LEU A C 1
ATOM 1522 O O . LEU A 1 196 ? 0.299 -12.403 15.255 1.00 93.94 196 LEU A O 1
ATOM 1526 N N . GLY A 1 197 ? 0.525 -14.185 16.608 1.00 95.31 197 GLY A N 1
ATOM 1527 C CA . GLY A 1 197 ? 1.950 -14.385 16.332 1.00 95.31 197 GLY A CA 1
ATOM 1528 C C . GLY A 1 197 ? 2.226 -14.509 14.830 1.00 95.31 197 GLY A C 1
ATOM 1529 O O . GLY A 1 197 ? 2.870 -13.628 14.262 1.00 95.31 197 GLY A O 1
ATOM 1530 N N . PRO A 1 198 ? 1.687 -15.535 14.149 1.00 96.25 198 PRO A N 1
ATOM 1531 C CA . PRO A 1 198 ? 1.874 -15.695 12.710 1.00 96.25 198 PRO A CA 1
ATOM 1532 C C . PRO A 1 198 ? 1.376 -14.523 11.864 1.00 96.25 198 PRO A C 1
ATOM 1534 O O . PRO A 1 198 ? 2.005 -14.217 10.855 1.00 96.25 198 PRO A O 1
ATOM 1537 N N . LEU A 1 199 ? 0.291 -13.848 12.264 1.00 96.38 199 LEU A N 1
ATOM 1538 C CA . LEU A 1 199 ? -0.168 -12.642 11.570 1.00 96.38 199 LEU A CA 1
ATOM 1539 C C . LEU A 1 199 ? 0.899 -11.543 11.606 1.00 96.38 199 LEU A C 1
ATOM 1541 O O . LEU A 1 199 ? 1.243 -11.006 10.554 1.00 96.38 199 LEU A O 1
ATOM 1545 N N . VAL A 1 200 ? 1.444 -11.232 12.791 1.00 95.81 200 VAL A N 1
ATOM 1546 C CA . VAL A 1 200 ? 2.498 -10.212 12.961 1.00 95.81 200 VAL A CA 1
ATOM 1547 C C . VAL A 1 200 ? 3.719 -10.548 12.108 1.00 95.81 200 VAL A C 1
ATOM 1549 O O . VAL A 1 200 ? 4.233 -9.672 11.413 1.00 95.81 200 VAL A O 1
ATOM 1552 N N . PHE A 1 201 ? 4.165 -11.807 12.130 1.00 97.25 201 PHE A N 1
ATOM 1553 C CA . PHE A 1 201 ? 5.303 -12.248 11.322 1.00 97.25 201 PHE A CA 1
ATOM 1554 C C . PHE A 1 201 ? 5.023 -12.113 9.821 1.00 97.25 201 PHE A C 1
ATOM 1556 O O . PHE A 1 201 ? 5.844 -11.542 9.110 1.00 97.25 201 PHE A O 1
ATOM 1563 N N . ALA A 1 202 ? 3.859 -12.563 9.344 1.00 98.19 202 ALA A N 1
ATOM 1564 C CA . ALA A 1 202 ? 3.503 -12.471 7.930 1.00 98.19 202 ALA A CA 1
ATOM 1565 C C . ALA A 1 202 ? 3.452 -11.015 7.436 1.00 98.19 202 ALA A C 1
ATOM 1567 O O . ALA A 1 202 ? 4.026 -10.702 6.391 1.00 98.19 202 ALA A O 1
ATOM 1568 N N . GLU A 1 203 ? 2.795 -10.116 8.185 1.00 97.44 203 GLU A N 1
ATOM 1569 C CA . GLU A 1 203 ? 2.703 -8.701 7.797 1.00 97.44 203 GLU A CA 1
ATOM 1570 C C . GLU A 1 203 ? 4.079 -8.043 7.807 1.00 97.44 203 GLU A C 1
ATOM 1572 O O . GLU A 1 203 ? 4.417 -7.357 6.845 1.00 97.44 203 GLU A O 1
ATOM 1577 N N . SER A 1 204 ? 4.893 -8.324 8.831 1.00 96.94 204 SER A N 1
ATOM 1578 C CA . SER A 1 204 ? 6.246 -7.777 8.957 1.00 96.94 204 SER A CA 1
ATOM 1579 C C . SER A 1 204 ? 7.153 -8.220 7.813 1.00 96.94 204 SER A C 1
ATOM 1581 O O . SER A 1 204 ? 7.870 -7.394 7.252 1.00 96.94 204 SER A O 1
ATOM 1583 N N . GLU A 1 205 ? 7.138 -9.501 7.444 1.00 98.38 205 GLU A N 1
ATOM 1584 C CA . GLU A 1 205 ? 7.989 -10.017 6.367 1.00 98.38 205 GLU A CA 1
ATOM 1585 C C . GLU A 1 205 ? 7.603 -9.429 5.006 1.00 98.38 205 GLU A C 1
ATOM 1587 O O . GLU A 1 205 ? 8.470 -8.956 4.267 1.00 98.38 205 GLU A O 1
ATOM 1592 N N . LEU A 1 206 ? 6.306 -9.354 4.697 1.00 98.50 206 LEU A N 1
ATOM 1593 C CA . LEU A 1 206 ? 5.841 -8.726 3.457 1.00 98.50 206 LEU A CA 1
ATOM 1594 C C . LEU A 1 206 ? 6.078 -7.210 3.450 1.00 98.50 206 LEU A C 1
ATOM 1596 O O . LEU A 1 206 ? 6.453 -6.658 2.416 1.00 98.50 206 LEU A O 1
ATOM 1600 N N . ARG A 1 207 ? 5.912 -6.533 4.594 1.00 97.19 207 ARG A N 1
ATOM 1601 C CA . ARG A 1 207 ? 6.173 -5.094 4.731 1.00 97.19 207 ARG A CA 1
ATOM 1602 C C . ARG A 1 207 ? 7.645 -4.769 4.491 1.00 97.19 207 ARG A C 1
ATOM 1604 O O . ARG A 1 207 ? 7.943 -3.894 3.682 1.00 97.19 207 ARG A O 1
ATOM 1611 N N . LYS A 1 208 ? 8.557 -5.496 5.145 1.00 97.75 208 LYS A N 1
ATOM 1612 C CA . LYS A 1 208 ? 10.008 -5.338 4.955 1.00 97.75 208 LYS A CA 1
ATOM 1613 C C . LYS A 1 208 ? 10.412 -5.617 3.514 1.00 97.75 208 LYS A C 1
ATOM 1615 O O . LYS A 1 208 ? 11.201 -4.865 2.952 1.00 97.75 208 LYS A O 1
ATOM 1620 N N . LEU A 1 209 ? 9.888 -6.689 2.910 1.00 98.62 209 LEU A N 1
ATOM 1621 C CA . LEU A 1 209 ? 10.167 -6.992 1.508 1.00 98.62 209 LEU A CA 1
ATOM 1622 C C . LEU A 1 209 ? 9.723 -5.830 0.614 1.00 98.62 209 LEU A C 1
ATOM 1624 O O . LEU A 1 209 ? 10.525 -5.348 -0.177 1.00 98.62 209 LEU A O 1
ATOM 1628 N N . HIS A 1 210 ? 8.492 -5.342 0.776 1.00 98.31 210 HIS A N 1
ATOM 1629 C CA . HIS A 1 210 ? 7.968 -4.218 -0.000 1.00 98.31 210 HIS A CA 1
ATOM 1630 C C . HIS A 1 210 ? 8.846 -2.960 0.114 1.00 98.31 210 HIS A C 1
ATOM 1632 O O . HIS A 1 210 ? 9.195 -2.366 -0.905 1.00 98.31 210 HIS A O 1
ATOM 1638 N N . GLU A 1 211 ? 9.258 -2.586 1.327 1.00 96.75 211 GLU A N 1
ATOM 1639 C CA . GLU A 1 211 ? 10.141 -1.433 1.556 1.00 96.75 211 GLU A CA 1
ATOM 1640 C C . GLU A 1 211 ? 11.520 -1.618 0.913 1.00 96.75 211 GLU A C 1
ATOM 1642 O O . GLU A 1 211 ? 12.020 -0.712 0.248 1.00 96.75 211 GLU A O 1
ATOM 1647 N N . ASN A 1 212 ? 12.122 -2.802 1.043 1.00 97.81 212 ASN A N 1
ATOM 1648 C CA . ASN A 1 212 ? 13.418 -3.081 0.425 1.00 97.81 212 ASN A CA 1
ATOM 1649 C C . ASN A 1 212 ? 13.347 -3.068 -1.109 1.00 97.81 212 ASN A C 1
ATOM 1651 O O . ASN A 1 212 ? 14.285 -2.608 -1.758 1.00 97.81 212 ASN A O 1
ATOM 1655 N N . LEU A 1 213 ? 12.241 -3.525 -1.706 1.00 97.81 213 LEU A N 1
ATOM 1656 C CA . LEU A 1 213 ? 12.039 -3.423 -3.155 1.00 97.81 213 LEU A CA 1
ATOM 1657 C C . LEU A 1 213 ? 11.973 -1.956 -3.611 1.00 97.81 213 LEU A C 1
ATOM 1659 O O . LEU A 1 213 ? 12.552 -1.620 -4.643 1.00 97.81 213 LEU A O 1
ATOM 1663 N N . TRP A 1 214 ? 11.349 -1.073 -2.825 1.00 96.12 214 TRP A N 1
ATOM 1664 C CA . TRP A 1 214 ? 11.380 0.373 -3.072 1.00 96.12 214 TRP A CA 1
ATOM 1665 C C . TRP A 1 214 ? 12.788 0.957 -2.979 1.00 96.12 214 TRP A C 1
ATOM 1667 O O . TRP A 1 214 ? 13.175 1.727 -3.856 1.00 96.12 214 TRP A O 1
ATOM 1677 N N . VAL A 1 215 ? 13.570 0.567 -1.970 1.00 95.75 215 VAL A N 1
ATOM 1678 C CA . VAL A 1 215 ? 14.968 1.009 -1.835 1.00 95.75 215 VAL A CA 1
ATOM 1679 C C . VAL A 1 215 ? 15.784 0.604 -3.065 1.00 95.75 215 VAL A C 1
ATOM 1681 O O . VAL A 1 215 ? 16.453 1.444 -3.655 1.00 95.75 215 VAL A O 1
ATOM 1684 N N . LEU A 1 216 ? 15.670 -0.649 -3.515 1.00 96.25 216 LEU A N 1
ATOM 1685 C CA . LEU A 1 216 ? 16.359 -1.137 -4.719 1.00 96.25 216 LEU A CA 1
ATOM 1686 C C . LEU A 1 216 ? 15.903 -0.426 -6.000 1.00 96.25 216 LEU A C 1
ATOM 1688 O O . LEU A 1 216 ? 16.683 -0.241 -6.939 1.00 96.25 216 LEU A O 1
ATOM 1692 N N . ARG A 1 217 ? 14.627 -0.037 -6.056 1.00 94.56 217 ARG A N 1
ATOM 1693 C CA . ARG A 1 217 ? 14.083 0.747 -7.164 1.00 94.56 217 ARG A CA 1
ATOM 1694 C C . ARG A 1 217 ? 14.694 2.146 -7.211 1.00 94.56 217 ARG A C 1
ATOM 1696 O O . ARG A 1 217 ? 15.045 2.587 -8.303 1.00 94.56 217 ARG A O 1
ATOM 1703 N N . GLU A 1 218 ? 14.791 2.821 -6.064 1.00 93.00 218 GLU A N 1
ATOM 1704 C CA . GLU A 1 218 ? 15.350 4.176 -5.937 1.00 93.00 218 GLU A CA 1
ATOM 1705 C C . GLU A 1 218 ? 16.864 4.211 -6.162 1.00 93.00 218 GLU A C 1
ATOM 1707 O O . GLU A 1 218 ? 17.345 5.112 -6.843 1.00 93.00 218 GLU A O 1
ATOM 1712 N N . ASP A 1 219 ? 17.595 3.232 -5.627 1.00 93.12 219 ASP A N 1
ATOM 1713 C CA . ASP A 1 219 ? 19.053 3.139 -5.751 1.00 93.12 219 ASP A CA 1
ATOM 1714 C C . ASP A 1 219 ? 19.498 2.985 -7.212 1.00 93.12 219 ASP A C 1
ATOM 1716 O O . ASP A 1 219 ? 20.423 3.650 -7.673 1.00 93.12 219 ASP A O 1
ATOM 1720 N N . GLY A 1 220 ? 18.805 2.137 -7.978 1.00 88.31 220 GLY A N 1
ATOM 1721 C CA . GLY A 1 220 ? 19.093 1.966 -9.401 1.00 88.31 220 GLY A CA 1
ATOM 1722 C C . GLY A 1 220 ? 20.388 1.215 -9.724 1.00 88.31 220 GLY A C 1
ATOM 1723 O O . GLY A 1 220 ? 20.699 1.082 -10.908 1.00 88.31 220 GLY A O 1
ATOM 1724 N N . GLY A 1 221 ? 21.108 0.699 -8.722 1.00 88.62 221 GLY A N 1
ATOM 1725 C CA . GLY A 1 221 ? 22.393 0.028 -8.892 1.00 88.62 221 GLY A CA 1
ATOM 1726 C C . GLY A 1 221 ? 22.353 -1.265 -9.715 1.00 88.62 221 GLY A C 1
ATOM 1727 O O . GLY A 1 221 ? 21.318 -1.930 -9.873 1.00 88.62 221 GLY A O 1
ATOM 1728 N N . GLU A 1 222 ? 23.524 -1.647 -10.232 1.00 89.31 222 GLU A N 1
ATOM 1729 C CA . GLU A 1 222 ? 23.721 -2.921 -10.924 1.00 89.31 222 GLU A CA 1
ATOM 1730 C C . GLU A 1 222 ? 23.399 -4.111 -10.007 1.00 89.31 222 GLU A C 1
ATOM 1732 O O . GLU A 1 222 ? 23.635 -4.096 -8.801 1.00 89.31 222 GLU A O 1
ATOM 1737 N N . GLY A 1 223 ? 22.828 -5.175 -10.574 1.00 91.62 223 GLY A N 1
ATOM 1738 C CA . GLY A 1 223 ? 22.501 -6.385 -9.815 1.00 91.62 223 GLY A CA 1
ATOM 1739 C C . GLY A 1 223 ? 21.278 -6.276 -8.893 1.00 91.62 223 GLY A C 1
ATOM 1740 O O . GLY A 1 223 ? 20.918 -7.279 -8.271 1.00 91.62 223 GLY A O 1
ATOM 1741 N N . ARG A 1 224 ? 20.574 -5.133 -8.849 1.00 95.19 224 ARG A N 1
ATOM 1742 C CA . ARG A 1 224 ? 19.356 -4.951 -8.031 1.00 95.19 224 ARG A CA 1
ATOM 1743 C C . ARG A 1 224 ? 18.302 -6.046 -8.225 1.00 95.19 224 ARG A C 1
ATOM 1745 O O . ARG A 1 224 ? 17.685 -6.463 -7.252 1.00 95.19 224 ARG A O 1
ATOM 1752 N N . GLY A 1 225 ? 18.142 -6.575 -9.442 1.00 95.94 225 GLY A N 1
ATOM 1753 C CA . GLY A 1 225 ? 17.224 -7.687 -9.724 1.00 95.94 225 GLY A CA 1
ATOM 1754 C C . GLY A 1 225 ? 17.604 -8.977 -8.985 1.00 95.94 225 GLY A C 1
ATOM 1755 O O . GLY A 1 225 ? 16.752 -9.643 -8.396 1.00 95.94 225 GLY A O 1
ATOM 1756 N N . ARG A 1 226 ? 18.907 -9.284 -8.898 1.00 96.81 226 ARG A N 1
ATOM 1757 C CA . ARG A 1 226 ? 19.419 -10.442 -8.142 1.00 96.81 226 ARG A CA 1
ATOM 1758 C C . ARG A 1 226 ? 19.189 -10.277 -6.641 1.00 96.81 226 ARG A C 1
ATOM 1760 O O . ARG A 1 226 ? 18.777 -11.233 -5.987 1.00 96.81 226 ARG A O 1
ATOM 1767 N N . VAL A 1 227 ? 19.411 -9.074 -6.107 1.00 98.00 227 VAL A N 1
ATOM 1768 C CA . VAL A 1 227 ? 19.147 -8.768 -4.690 1.00 98.00 227 VAL A CA 1
ATOM 1769 C C . VAL A 1 227 ? 17.648 -8.852 -4.391 1.00 98.00 227 VAL A C 1
ATOM 1771 O O . VAL A 1 227 ? 17.254 -9.530 -3.444 1.00 98.00 227 VAL A O 1
ATOM 1774 N N . ALA A 1 228 ? 16.800 -8.255 -5.233 1.00 98.44 228 ALA A N 1
ATOM 1775 C CA . ALA A 1 228 ? 15.344 -8.322 -5.112 1.00 98.44 228 ALA A CA 1
ATOM 1776 C C . ALA A 1 228 ? 14.835 -9.774 -5.144 1.00 98.44 228 ALA A C 1
ATOM 1778 O O . ALA A 1 228 ? 14.024 -10.170 -4.305 1.00 98.44 228 ALA A O 1
ATOM 1779 N N . SER A 1 229 ? 15.361 -10.589 -6.062 1.00 98.56 229 SER A N 1
ATOM 1780 C CA . SER A 1 229 ? 15.069 -12.022 -6.145 1.00 98.56 229 SER A CA 1
ATOM 1781 C C . SER A 1 229 ? 15.454 -12.767 -4.864 1.00 98.56 229 SER A C 1
ATOM 1783 O O . SER A 1 229 ? 14.651 -13.535 -4.331 1.00 98.56 229 SER A O 1
ATOM 1785 N N . LEU A 1 230 ? 16.654 -12.521 -4.325 1.00 98.62 230 LEU A N 1
ATOM 1786 C CA . LEU A 1 230 ? 17.116 -13.149 -3.086 1.00 98.62 230 LEU A CA 1
ATOM 1787 C C . LEU A 1 230 ? 16.203 -12.808 -1.901 1.00 98.62 230 LEU A C 1
ATOM 1789 O O . LEU A 1 230 ? 15.800 -13.711 -1.165 1.00 98.62 230 LEU A O 1
ATOM 1793 N N . LEU A 1 231 ? 15.838 -11.533 -1.746 1.00 98.75 231 LEU A N 1
ATOM 1794 C CA . LEU A 1 231 ? 14.927 -11.078 -0.693 1.00 98.75 231 LEU A CA 1
ATOM 1795 C C . LEU A 1 231 ? 13.543 -11.731 -0.826 1.00 98.75 231 LEU A C 1
ATOM 1797 O O . LEU A 1 231 ? 13.005 -12.237 0.160 1.00 98.75 231 LEU A O 1
ATOM 1801 N N . ALA A 1 232 ? 12.992 -11.786 -2.042 1.00 98.81 232 ALA A N 1
ATOM 1802 C CA . ALA A 1 232 ? 11.701 -12.417 -2.305 1.00 98.81 232 ALA A CA 1
ATOM 1803 C C . ALA A 1 232 ? 11.719 -13.928 -2.012 1.00 98.81 232 ALA A C 1
ATOM 1805 O O . ALA A 1 232 ? 10.780 -14.439 -1.401 1.00 98.81 232 ALA A O 1
ATOM 1806 N N . ARG A 1 233 ? 12.800 -14.644 -2.361 1.00 98.62 233 ARG A N 1
ATOM 1807 C CA . ARG A 1 233 ? 12.978 -16.069 -2.007 1.00 98.62 233 ARG A CA 1
ATOM 1808 C C . ARG A 1 233 ? 13.093 -16.284 -0.504 1.00 98.62 233 ARG A C 1
ATOM 1810 O O . ARG A 1 233 ? 12.512 -17.236 0.011 1.00 98.62 233 ARG A O 1
ATOM 1817 N N . GLY A 1 234 ? 13.837 -15.420 0.187 1.00 98.56 234 GLY A N 1
ATOM 1818 C CA . GLY A 1 234 ? 13.971 -15.467 1.641 1.00 98.56 234 GLY A CA 1
ATOM 1819 C C . GLY A 1 234 ? 12.616 -15.324 2.330 1.00 98.56 234 GLY A C 1
ATOM 1820 O O . GLY A 1 234 ? 12.245 -16.175 3.137 1.00 98.56 234 GLY A O 1
ATOM 1821 N N . ALA A 1 235 ? 11.838 -14.312 1.934 1.00 98.69 235 ALA A N 1
ATOM 1822 C CA . ALA A 1 235 ? 10.476 -14.121 2.423 1.00 98.69 235 ALA A CA 1
ATOM 1823 C C . ALA A 1 235 ? 9.576 -15.320 2.078 1.00 98.69 235 ALA A C 1
ATOM 1825 O O . ALA A 1 235 ? 8.893 -15.837 2.958 1.00 98.69 235 ALA A O 1
ATOM 1826 N N . ALA A 1 236 ? 9.620 -15.825 0.838 1.00 98.69 236 ALA A N 1
ATOM 1827 C CA . ALA A 1 236 ? 8.846 -16.998 0.426 1.00 98.69 236 ALA A CA 1
ATOM 1828 C C . ALA A 1 236 ? 9.110 -18.213 1.329 1.00 98.69 236 ALA A C 1
ATOM 1830 O O . ALA A 1 236 ? 8.162 -18.837 1.795 1.00 98.69 236 ALA A O 1
ATOM 1831 N N . ALA A 1 237 ? 10.378 -18.508 1.631 1.00 98.31 237 ALA A N 1
ATOM 1832 C CA . ALA A 1 237 ? 10.751 -19.625 2.497 1.00 98.31 237 ALA A CA 1
ATOM 1833 C C . ALA A 1 237 ? 10.212 -19.472 3.931 1.00 98.31 237 ALA A C 1
ATOM 1835 O O . ALA A 1 237 ? 9.749 -20.450 4.517 1.00 98.31 237 ALA A O 1
ATOM 1836 N N . GLN A 1 238 ? 10.229 -18.254 4.486 1.00 97.81 238 GLN A N 1
ATOM 1837 C CA . GLN A 1 238 ? 9.662 -17.978 5.812 1.00 97.81 238 GLN A CA 1
ATOM 1838 C C . GLN A 1 238 ? 8.137 -18.139 5.820 1.00 97.81 238 GLN A C 1
ATOM 1840 O O . GLN A 1 238 ? 7.584 -18.817 6.689 1.00 97.81 238 GLN A O 1
ATOM 1845 N N . LEU A 1 239 ? 7.449 -17.547 4.840 1.00 98.25 239 LEU A N 1
ATOM 1846 C CA . LEU A 1 239 ? 5.990 -17.620 4.739 1.00 98.25 239 LEU A CA 1
ATOM 1847 C C . LEU A 1 239 ? 5.509 -19.065 4.520 1.00 98.25 239 LEU A C 1
ATOM 1849 O O . LEU A 1 239 ? 4.505 -19.466 5.109 1.00 98.25 239 LEU A O 1
ATOM 1853 N N . ASP A 1 240 ? 6.241 -19.852 3.731 1.00 98.00 240 ASP A N 1
ATOM 1854 C CA . ASP A 1 240 ? 5.947 -21.263 3.472 1.00 98.00 240 ASP A CA 1
ATOM 1855 C C . ASP A 1 240 ? 6.200 -22.136 4.708 1.00 98.00 240 ASP A C 1
ATOM 1857 O O . ASP A 1 240 ? 5.267 -22.710 5.273 1.00 98.00 240 ASP A O 1
ATOM 1861 N N . GLY A 1 241 ? 7.455 -22.189 5.164 1.00 94.06 241 GLY A N 1
ATOM 1862 C CA . GLY A 1 241 ? 7.905 -23.162 6.157 1.00 94.06 241 GLY A CA 1
ATOM 1863 C C . GLY A 1 241 ? 7.453 -22.858 7.583 1.00 94.06 241 GLY A C 1
ATOM 1864 O O . GLY A 1 241 ? 7.159 -23.783 8.338 1.00 94.06 241 GLY A O 1
ATOM 1865 N N . LEU A 1 242 ? 7.380 -21.577 7.965 1.00 92.75 242 LEU A N 1
ATOM 1866 C CA . LEU A 1 242 ? 7.017 -21.183 9.331 1.00 92.75 242 LEU A CA 1
ATOM 1867 C C . LEU A 1 242 ? 5.526 -20.871 9.468 1.00 92.75 242 LEU A C 1
ATOM 1869 O O . LEU A 1 242 ? 4.918 -21.166 10.498 1.00 92.75 242 LEU A O 1
ATOM 1873 N N . LEU A 1 243 ? 4.933 -20.241 8.450 1.00 95.94 243 LEU A N 1
ATOM 1874 C CA . LEU A 1 243 ? 3.582 -19.684 8.550 1.00 95.94 243 LEU A CA 1
ATOM 1875 C C . LEU A 1 243 ? 2.539 -20.486 7.765 1.00 95.94 243 LEU A C 1
ATOM 1877 O O . LEU A 1 243 ? 1.346 -20.299 8.019 1.00 95.94 243 LEU A O 1
ATOM 1881 N N . GLY A 1 244 ? 2.936 -21.409 6.884 1.00 96.25 244 GLY A N 1
ATOM 1882 C CA . GLY A 1 244 ? 2.018 -22.220 6.075 1.00 96.25 244 GLY A CA 1
ATOM 1883 C C . GLY A 1 244 ? 1.194 -21.392 5.083 1.00 96.25 244 GLY A C 1
ATOM 1884 O O . GLY A 1 244 ? 0.021 -21.694 4.857 1.00 96.25 244 GLY A O 1
ATOM 1885 N N . LEU A 1 245 ? 1.771 -20.305 4.562 1.00 98.25 245 LEU A N 1
ATOM 1886 C CA . LEU A 1 245 ? 1.187 -19.428 3.542 1.00 98.25 245 LEU A CA 1
ATOM 1887 C C . LEU A 1 245 ? 1.696 -19.824 2.147 1.00 98.25 245 LEU A C 1
ATOM 1889 O O . LEU A 1 245 ? 2.413 -19.072 1.482 1.00 98.25 245 LEU A O 1
ATOM 1893 N N . HIS A 1 246 ? 1.372 -21.049 1.736 1.00 98.38 246 HIS A N 1
ATOM 1894 C CA . HIS A 1 246 ? 1.906 -21.686 0.530 1.00 98.38 246 HIS A CA 1
ATOM 1895 C C . HIS A 1 246 ? 1.556 -20.938 -0.772 1.00 98.38 246 HIS A C 1
ATOM 1897 O O . HIS A 1 246 ? 2.347 -20.935 -1.718 1.00 98.38 246 HIS A O 1
ATOM 1903 N N . GLU A 1 247 ? 0.378 -20.307 -0.862 1.00 98.38 247 GLU A N 1
ATOM 1904 C CA . GLU A 1 247 ? -0.057 -19.613 -2.087 1.00 98.38 247 GLU A CA 1
ATOM 1905 C C . GLU A 1 247 ? 0.708 -18.289 -2.260 1.00 98.38 247 GLU A C 1
ATOM 1907 O O . GLU A 1 247 ? 1.212 -17.978 -3.346 1.00 98.38 247 GLU A O 1
ATOM 1912 N N . THR A 1 248 ? 0.882 -17.541 -1.172 1.00 98.62 248 THR A N 1
ATOM 1913 C CA . THR A 1 248 ? 1.691 -16.320 -1.122 1.00 98.62 248 THR A CA 1
ATOM 1914 C C . THR A 1 248 ? 3.155 -16.651 -1.350 1.00 98.62 248 THR A C 1
ATOM 1916 O O . THR A 1 248 ? 3.801 -15.992 -2.161 1.00 98.62 248 THR A O 1
ATOM 1919 N N . ALA A 1 249 ? 3.689 -17.699 -0.719 1.00 98.69 249 ALA A N 1
ATOM 1920 C CA . ALA A 1 249 ? 5.065 -18.126 -0.953 1.00 98.69 249 ALA A CA 1
ATOM 1921 C C . ALA A 1 249 ? 5.314 -18.491 -2.426 1.00 98.69 249 ALA A C 1
ATOM 1923 O O . ALA A 1 249 ? 6.320 -18.074 -3.002 1.00 98.69 249 ALA A O 1
ATOM 1924 N N . ARG A 1 250 ? 4.370 -19.184 -3.078 1.00 98.75 250 ARG A N 1
ATOM 1925 C CA . ARG A 1 250 ? 4.431 -19.459 -4.523 1.00 98.75 250 ARG A CA 1
ATOM 1926 C C . ARG A 1 250 ? 4.427 -18.175 -5.350 1.00 98.75 250 ARG A C 1
ATOM 1928 O O . ARG A 1 250 ? 5.229 -18.051 -6.272 1.00 98.75 250 ARG A O 1
ATOM 1935 N N . THR A 1 251 ? 3.559 -17.224 -5.007 1.00 98.69 251 THR A N 1
ATOM 1936 C CA . THR A 1 251 ? 3.500 -15.899 -5.649 1.00 98.69 251 THR A CA 1
ATOM 1937 C C . THR A 1 251 ? 4.863 -15.206 -5.574 1.00 98.69 251 THR A C 1
ATOM 1939 O O . THR A 1 251 ? 5.395 -14.767 -6.594 1.00 98.69 251 THR A O 1
ATOM 1942 N N . LEU A 1 252 ? 5.474 -15.176 -4.384 1.00 98.81 252 LEU A N 1
ATOM 1943 C CA . LEU A 1 252 ? 6.806 -14.605 -4.177 1.00 98.81 252 LEU A CA 1
ATOM 1944 C C . LEU A 1 252 ? 7.901 -15.374 -4.926 1.00 98.81 252 LEU A C 1
ATOM 1946 O O . LEU A 1 252 ? 8.819 -14.751 -5.447 1.00 98.81 252 LEU A O 1
ATOM 1950 N N . GLY A 1 253 ? 7.800 -16.701 -5.033 1.00 98.69 253 GLY A N 1
ATOM 1951 C CA . GLY A 1 253 ? 8.722 -17.519 -5.823 1.00 98.69 253 GLY A CA 1
ATOM 1952 C C . GLY A 1 253 ? 8.679 -17.188 -7.319 1.00 98.69 253 GLY A C 1
ATOM 1953 O O . GLY A 1 253 ? 9.728 -17.046 -7.944 1.00 98.69 253 GLY A O 1
ATOM 1954 N N . ILE A 1 254 ? 7.481 -16.990 -7.880 1.00 98.75 254 ILE A N 1
ATOM 1955 C CA . ILE A 1 254 ? 7.303 -16.566 -9.280 1.00 98.75 254 ILE A CA 1
ATOM 1956 C C . ILE A 1 254 ? 7.895 -15.170 -9.498 1.00 98.75 254 ILE A C 1
ATOM 1958 O O . ILE A 1 254 ? 8.640 -14.962 -10.455 1.00 98.75 254 ILE A O 1
ATOM 1962 N N . LEU A 1 255 ? 7.604 -14.224 -8.599 1.00 98.69 255 LEU A N 1
ATOM 1963 C CA . LEU A 1 255 ? 8.188 -12.881 -8.655 1.00 98.69 255 LEU A CA 1
ATOM 1964 C C . LEU A 1 255 ? 9.712 -12.927 -8.541 1.00 98.69 255 LEU A C 1
ATOM 1966 O O . LEU A 1 255 ? 10.402 -12.237 -9.284 1.00 98.69 255 LEU A O 1
ATOM 1970 N N . ALA A 1 256 ? 10.245 -13.763 -7.653 1.00 98.62 256 ALA A N 1
ATOM 1971 C CA . ALA A 1 256 ? 11.678 -13.904 -7.480 1.00 98.62 256 ALA A CA 1
ATOM 1972 C C . ALA A 1 256 ? 12.371 -14.408 -8.746 1.00 98.62 256 ALA A C 1
ATOM 1974 O O . ALA A 1 256 ? 13.458 -13.925 -9.058 1.00 98.62 256 ALA A O 1
ATOM 1975 N N . GLU A 1 257 ? 11.774 -15.351 -9.473 1.00 98.31 257 GLU A N 1
ATOM 1976 C CA . GLU A 1 257 ? 12.348 -15.809 -10.737 1.00 98.31 257 GLU A CA 1
ATOM 1977 C C . GLU A 1 257 ? 12.238 -14.729 -11.819 1.00 98.31 257 GLU A C 1
ATOM 1979 O O . GLU A 1 257 ? 13.217 -14.454 -12.508 1.00 98.31 257 GLU A O 1
ATOM 1984 N N . ALA A 1 258 ? 11.102 -14.029 -11.905 1.00 98.00 258 ALA A N 1
ATOM 1985 C CA . ALA A 1 258 ? 10.937 -12.914 -12.837 1.00 98.00 258 ALA A CA 1
ATOM 1986 C C . ALA A 1 258 ? 11.973 -11.796 -12.601 1.00 98.00 258 ALA A C 1
ATOM 1988 O O . ALA A 1 258 ? 12.550 -11.275 -13.555 1.00 98.00 258 ALA A O 1
ATOM 1989 N N . LEU A 1 259 ? 12.262 -11.462 -11.339 1.00 97.88 259 LEU A N 1
ATOM 1990 C CA . LEU A 1 259 ? 13.226 -10.425 -10.941 1.00 97.88 259 LEU A CA 1
ATOM 1991 C C . LEU A 1 259 ? 14.679 -10.734 -11.337 1.00 97.88 259 LEU A C 1
ATOM 1993 O O . LEU A 1 259 ? 15.517 -9.834 -11.317 1.00 97.88 259 LEU A O 1
ATOM 1997 N N . ARG A 1 260 ? 14.995 -11.983 -11.697 1.00 95.69 260 ARG A N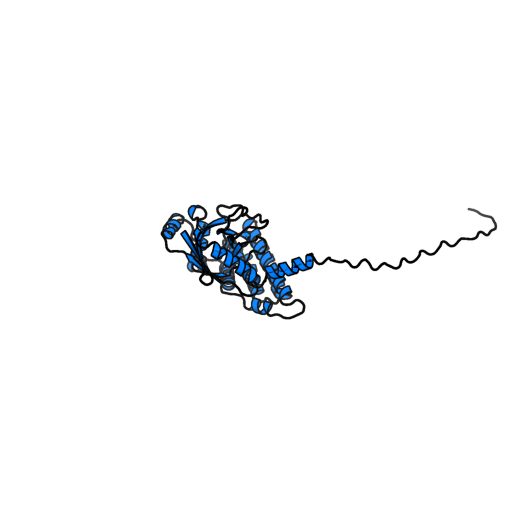 1
ATOM 1998 C CA . ARG A 1 260 ? 16.321 -12.368 -12.210 1.00 95.69 260 ARG A CA 1
ATOM 1999 C C . ARG A 1 260 ? 16.503 -12.090 -13.697 1.00 95.69 260 ARG A C 1
ATOM 2001 O O . ARG A 1 260 ? 17.599 -12.305 -14.202 1.00 95.69 260 ARG A O 1
ATOM 2008 N N . SER A 1 261 ? 15.441 -11.689 -14.390 1.00 91.19 261 SER A N 1
ATOM 2009 C CA . SER A 1 261 ? 15.493 -11.389 -15.813 1.00 91.19 261 SER A CA 1
ATOM 2010 C C . SER A 1 261 ? 16.448 -10.229 -16.087 1.00 91.19 261 SER A C 1
ATOM 2012 O O . SER A 1 261 ? 16.312 -9.160 -15.497 1.00 91.19 261 SER A O 1
ATOM 2014 N N . ASP A 1 262 ? 17.356 -10.429 -17.040 1.00 90.56 262 ASP A N 1
ATOM 2015 C CA . ASP A 1 262 ? 18.202 -9.372 -17.606 1.00 90.56 262 ASP A CA 1
ATOM 2016 C C . ASP A 1 262 ? 17.546 -8.732 -18.854 1.00 90.56 262 ASP A C 1
ATOM 2018 O O . ASP A 1 262 ? 18.202 -8.061 -19.650 1.00 90.56 262 ASP A O 1
ATOM 2022 N N . ALA A 1 263 ? 16.242 -8.962 -19.068 1.00 89.56 263 ALA A N 1
ATOM 2023 C CA . ALA A 1 263 ? 15.505 -8.378 -20.185 1.00 89.56 263 ALA A CA 1
ATOM 2024 C C . ALA A 1 263 ? 15.418 -6.839 -20.074 1.00 89.56 263 ALA A C 1
ATOM 2026 O O . ALA A 1 263 ? 15.427 -6.299 -18.963 1.00 89.56 263 ALA A O 1
ATOM 2027 N N . PRO A 1 264 ? 15.246 -6.113 -21.200 1.00 89.50 264 PRO A N 1
ATOM 2028 C CA . PRO A 1 264 ? 15.135 -4.649 -21.193 1.00 89.50 264 PRO A CA 1
ATOM 2029 C C . PRO A 1 264 ? 14.019 -4.094 -20.292 1.00 89.50 264 PRO A C 1
ATOM 2031 O O . PRO A 1 264 ? 14.080 -2.945 -19.861 1.00 89.50 264 PRO A O 1
ATOM 2034 N N . ASP A 1 265 ? 13.004 -4.905 -19.991 1.00 91.94 265 ASP A N 1
ATOM 2035 C CA . ASP A 1 265 ? 11.865 -4.553 -19.146 1.00 91.94 265 ASP A CA 1
ATOM 2036 C C . ASP A 1 265 ? 12.034 -4.940 -17.662 1.00 91.94 265 ASP A C 1
ATOM 2038 O O . ASP A 1 265 ? 11.091 -4.803 -16.879 1.00 91.94 265 ASP A O 1
ATOM 2042 N N . ALA A 1 266 ? 13.235 -5.340 -17.229 1.00 92.56 266 ALA A N 1
ATOM 2043 C CA . ALA A 1 266 ? 13.541 -5.650 -15.830 1.00 92.56 266 ALA A CA 1
ATOM 2044 C C . ALA A 1 266 ? 13.124 -4.553 -14.818 1.00 92.56 266 ALA A C 1
ATOM 2046 O O . ALA A 1 266 ? 12.609 -4.903 -13.753 1.00 92.56 266 ALA A O 1
ATOM 2047 N N . PRO A 1 267 ? 13.252 -3.236 -15.103 1.00 93.50 267 PRO A N 1
ATOM 2048 C CA . PRO A 1 267 ? 12.726 -2.203 -14.207 1.00 93.50 267 PRO A CA 1
ATOM 2049 C C . PRO A 1 267 ? 11.205 -2.297 -14.003 1.00 93.50 267 PRO A C 1
ATOM 2051 O O . PRO A 1 267 ? 10.723 -2.097 -12.892 1.00 93.50 267 PRO A O 1
ATOM 2054 N N . ALA A 1 268 ? 10.451 -2.656 -15.046 1.00 94.00 268 ALA A N 1
ATOM 2055 C CA . ALA A 1 268 ? 9.005 -2.830 -14.949 1.00 94.00 268 ALA A CA 1
ATOM 2056 C C . ALA A 1 268 ? 8.637 -4.086 -14.143 1.00 94.00 268 ALA A C 1
ATOM 2058 O O . ALA A 1 268 ? 7.659 -4.070 -13.402 1.00 94.00 268 ALA A O 1
ATOM 2059 N N . VAL A 1 269 ? 9.442 -5.155 -14.217 1.00 96.56 269 VAL A N 1
ATOM 2060 C CA . VAL A 1 269 ? 9.266 -6.343 -13.360 1.00 96.56 269 VAL A CA 1
ATOM 2061 C C . VAL A 1 269 ? 9.363 -5.970 -11.877 1.00 96.56 269 VAL A C 1
ATOM 2063 O O . VAL A 1 269 ? 8.567 -6.450 -11.068 1.00 96.56 269 VAL A O 1
ATOM 2066 N N . LEU A 1 270 ? 10.307 -5.093 -11.516 1.00 96.94 270 LEU A N 1
ATOM 2067 C CA . LEU A 1 270 ? 10.447 -4.598 -10.146 1.00 96.94 270 LEU A CA 1
ATOM 2068 C C . LEU A 1 270 ? 9.220 -3.792 -9.696 1.00 96.94 270 LEU A C 1
ATOM 2070 O O . LEU A 1 270 ? 8.729 -4.012 -8.589 1.00 96.94 270 LEU A O 1
ATOM 2074 N N . ASP A 1 271 ? 8.685 -2.924 -10.556 1.00 97.00 271 ASP A N 1
ATOM 2075 C CA . ASP A 1 271 ? 7.470 -2.151 -10.264 1.00 97.00 271 ASP A CA 1
ATOM 2076 C C . ASP A 1 271 ? 6.249 -3.067 -10.035 1.00 97.00 271 ASP A C 1
ATOM 2078 O O . ASP A 1 271 ? 5.486 -2.874 -9.083 1.00 97.00 271 ASP A O 1
ATOM 2082 N N . GLU A 1 272 ? 6.090 -4.119 -10.843 1.00 97.75 272 GLU A N 1
ATOM 2083 C CA . GLU A 1 272 ? 5.030 -5.123 -10.663 1.00 97.75 272 GLU A CA 1
ATOM 2084 C C . GLU A 1 272 ? 5.209 -5.930 -9.365 1.00 97.75 272 GLU A C 1
ATOM 2086 O O . GLU A 1 272 ? 4.230 -6.205 -8.664 1.00 97.75 272 GLU A O 1
ATOM 2091 N N . ALA A 1 273 ? 6.450 -6.269 -8.998 1.00 98.50 273 ALA A N 1
ATOM 2092 C CA . ALA A 1 273 ? 6.749 -6.937 -7.733 1.00 98.50 273 ALA A CA 1
ATOM 2093 C C . ALA A 1 273 ? 6.412 -6.047 -6.526 1.00 98.50 273 ALA A C 1
ATOM 2095 O O . ALA A 1 273 ? 5.789 -6.523 -5.577 1.00 98.50 273 ALA A O 1
ATOM 2096 N N . ILE A 1 274 ? 6.744 -4.754 -6.581 1.00 98.25 274 ILE A N 1
ATOM 2097 C CA . ILE A 1 274 ? 6.361 -3.764 -5.563 1.00 98.25 274 ILE A CA 1
ATOM 2098 C C . ILE A 1 274 ? 4.837 -3.733 -5.398 1.00 98.25 274 ILE A C 1
ATOM 2100 O O . ILE A 1 274 ? 4.344 -3.899 -4.284 1.00 98.25 274 ILE A O 1
ATOM 2104 N N . LEU A 1 275 ? 4.086 -3.612 -6.501 1.00 98.12 275 LEU A N 1
ATOM 2105 C CA . LEU A 1 275 ? 2.615 -3.605 -6.490 1.00 98.12 275 LEU A CA 1
ATOM 2106 C C . LEU A 1 275 ? 2.014 -4.884 -5.905 1.00 98.12 275 LEU A C 1
ATOM 2108 O O . LEU A 1 275 ? 1.014 -4.821 -5.185 1.00 98.12 275 LEU A O 1
ATOM 2112 N N . ALA A 1 276 ? 2.572 -6.045 -6.242 1.00 98.50 276 ALA A N 1
ATOM 2113 C CA . ALA A 1 276 ? 2.077 -7.329 -5.763 1.00 98.50 276 ALA A CA 1
ATOM 2114 C C . ALA A 1 276 ? 2.356 -7.514 -4.262 1.00 98.50 276 ALA A C 1
ATOM 2116 O O . ALA A 1 276 ? 1.434 -7.783 -3.489 1.00 98.50 276 ALA A O 1
ATOM 2117 N N . VAL A 1 277 ? 3.610 -7.326 -3.836 1.00 98.69 277 VAL A N 1
ATOM 2118 C CA . VAL A 1 277 ? 4.031 -7.510 -2.437 1.00 98.69 277 VAL A CA 1
ATOM 2119 C C . VAL A 1 277 ? 3.382 -6.471 -1.527 1.00 98.69 277 VAL A C 1
ATOM 2121 O O . VAL A 1 277 ? 2.859 -6.832 -0.469 1.00 98.69 277 VAL A O 1
ATOM 2124 N N . GLY A 1 278 ? 3.351 -5.203 -1.949 1.00 98.06 278 GLY A N 1
ATOM 2125 C CA . GLY A 1 278 ? 2.676 -4.131 -1.223 1.00 98.06 278 GLY A CA 1
ATOM 2126 C C . GLY A 1 278 ? 1.215 -4.480 -0.972 1.00 98.06 278 GLY A C 1
ATOM 2127 O O . GLY A 1 278 ? 0.753 -4.447 0.169 1.00 98.06 278 GLY A O 1
ATOM 2128 N N . ARG A 1 279 ? 0.493 -4.947 -2.000 1.00 98.12 279 ARG A N 1
ATOM 2129 C CA . ARG A 1 279 ? -0.909 -5.341 -1.834 1.00 98.12 279 ARG A CA 1
ATOM 2130 C C . ARG A 1 279 ? -1.106 -6.514 -0.873 1.00 98.12 279 ARG A C 1
ATOM 2132 O O . ARG A 1 279 ? -2.024 -6.459 -0.057 1.00 98.12 279 ARG A O 1
ATOM 2139 N N . LEU A 1 280 ? -0.257 -7.540 -0.936 1.00 98.62 280 LEU 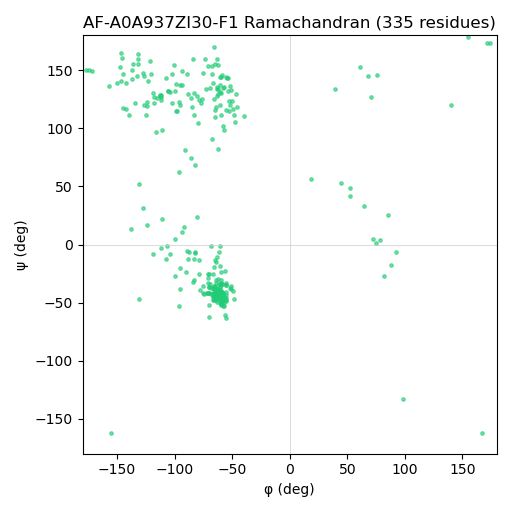A N 1
ATOM 2140 C CA . LEU A 1 280 ? -0.297 -8.671 0.001 1.00 98.62 280 LEU A CA 1
ATOM 2141 C C . LEU A 1 280 ? -0.065 -8.216 1.451 1.00 98.62 280 LEU A C 1
ATOM 2143 O O . LEU A 1 280 ? -0.808 -8.624 2.344 1.00 98.62 280 LEU A O 1
ATOM 2147 N N . SER A 1 281 ? 0.904 -7.322 1.682 1.00 98.06 281 SER A N 1
ATOM 2148 C CA . SER A 1 281 ? 1.131 -6.704 2.998 1.00 98.06 281 SER A CA 1
ATOM 2149 C C . SER A 1 281 ? -0.107 -5.934 3.476 1.00 98.06 281 SER A C 1
ATOM 2151 O O . SER A 1 281 ? -0.540 -6.092 4.617 1.00 98.06 281 SER A O 1
ATOM 2153 N N . HIS A 1 282 ? -0.730 -5.151 2.593 1.00 97.62 282 HIS A N 1
ATOM 2154 C CA . HIS A 1 282 ? -1.915 -4.356 2.922 1.00 97.62 282 HIS A CA 1
ATOM 2155 C C . HIS A 1 282 ? -3.132 -5.227 3.258 1.00 97.62 282 HIS A C 1
ATOM 2157 O O . HIS A 1 282 ? -3.859 -4.919 4.196 1.00 97.62 282 HIS A O 1
ATOM 2163 N N . TRP A 1 283 ? -3.324 -6.367 2.593 1.00 98.06 283 TRP A N 1
ATOM 2164 C CA . TRP A 1 283 ? -4.390 -7.295 2.979 1.00 98.06 283 TRP A CA 1
ATOM 2165 C C . TRP A 1 283 ? -4.256 -7.805 4.417 1.00 98.06 283 TRP A C 1
ATOM 2167 O O . TRP A 1 283 ? -5.253 -7.865 5.135 1.00 98.06 283 TRP A O 1
ATOM 2177 N N . LEU A 1 284 ? -3.038 -8.147 4.849 1.00 97.69 284 LEU A N 1
ATOM 2178 C CA . LEU A 1 284 ? -2.788 -8.559 6.232 1.00 97.69 284 LEU A CA 1
ATOM 2179 C C . LEU A 1 284 ? -2.998 -7.406 7.211 1.00 97.69 284 LEU A C 1
ATOM 2181 O O . LEU A 1 284 ? -3.553 -7.621 8.287 1.00 97.69 284 LEU A O 1
ATOM 2185 N N . ASP A 1 285 ? -2.612 -6.186 6.832 1.00 96.94 285 ASP A N 1
ATOM 2186 C CA . ASP A 1 285 ? -2.783 -4.990 7.659 1.00 96.94 285 ASP A CA 1
ATOM 2187 C C . ASP A 1 285 ? -4.242 -4.759 8.100 1.00 96.94 285 ASP A C 1
ATOM 2189 O O . ASP A 1 285 ? -4.500 -4.348 9.237 1.00 96.94 285 ASP A O 1
ATOM 2193 N N . LEU A 1 286 ? -5.214 -5.102 7.248 1.00 96.69 286 LEU A N 1
ATOM 2194 C CA . LEU A 1 286 ? -6.642 -4.989 7.570 1.00 96.69 286 LEU A CA 1
ATOM 2195 C C . LEU A 1 286 ? -7.075 -5.842 8.769 1.00 96.69 286 LEU A C 1
ATOM 2197 O O . LEU A 1 286 ? -8.143 -5.593 9.335 1.00 96.69 286 LEU A O 1
ATOM 2201 N N . PHE A 1 287 ? -6.287 -6.845 9.159 1.00 96.31 287 PHE A N 1
ATOM 2202 C CA . PHE A 1 287 ? -6.588 -7.731 10.284 1.00 96.31 287 PHE A CA 1
ATOM 2203 C C . PHE A 1 287 ? -6.058 -7.240 11.628 1.00 96.31 287 PHE A C 1
ATOM 2205 O O . PHE A 1 287 ? -6.386 -7.838 12.655 1.00 96.31 287 PHE A O 1
ATOM 2212 N N . PHE A 1 288 ? -5.300 -6.146 11.661 1.00 96.06 288 PHE A N 1
ATOM 2213 C CA . PHE A 1 288 ? -4.719 -5.643 12.899 1.00 96.06 288 PHE A CA 1
ATOM 2214 C C . PHE A 1 288 ? -5.578 -4.553 13.538 1.00 96.06 288 PHE A C 1
ATOM 2216 O O . PHE A 1 288 ? -5.763 -3.485 12.956 1.00 96.06 288 PHE A O 1
ATOM 2223 N N . PRO A 1 289 ? -6.064 -4.759 14.776 1.00 94.81 289 PRO A N 1
ATOM 2224 C CA . PRO A 1 289 ? -6.752 -3.719 15.522 1.00 94.81 289 PRO A CA 1
ATOM 2225 C C . PRO A 1 289 ? -5.743 -2.800 16.213 1.00 94.81 289 PRO A C 1
ATOM 2227 O O . PRO A 1 289 ? -5.623 -2.810 17.442 1.00 94.81 289 PRO A O 1
ATOM 2230 N N . TRP A 1 290 ? -5.002 -2.021 15.417 1.00 93.56 290 TRP A N 1
ATOM 2231 C CA . TRP A 1 290 ? -3.843 -1.229 15.849 1.00 93.56 290 TRP A CA 1
ATOM 2232 C C . TRP A 1 290 ? -4.102 -0.398 17.108 1.00 93.56 290 TRP A C 1
ATOM 2234 O O . TRP A 1 290 ? -3.326 -0.481 18.056 1.00 93.56 290 TRP A O 1
ATOM 2244 N N . THR A 1 291 ? -5.228 0.318 17.191 1.00 91.94 291 THR A N 1
ATOM 2245 C CA . THR A 1 291 ? -5.574 1.121 18.377 1.00 91.94 291 THR A CA 1
ATOM 2246 C C . THR A 1 291 ? -5.676 0.279 19.653 1.00 91.94 291 THR A C 1
ATOM 2248 O O . THR A 1 291 ? -5.197 0.688 20.711 1.00 91.94 291 THR A O 1
ATOM 2251 N N . LYS A 1 292 ? -6.257 -0.923 19.571 1.00 91.25 292 LYS A N 1
ATOM 2252 C CA . LYS A 1 292 ? -6.416 -1.821 20.727 1.00 91.25 292 LYS A CA 1
ATOM 2253 C C . LYS A 1 292 ? -5.092 -2.485 21.095 1.00 91.25 292 LYS A C 1
ATOM 2255 O O . LYS A 1 292 ? -4.764 -2.555 22.277 1.00 91.25 292 LYS A O 1
ATOM 2260 N N . LEU A 1 293 ? -4.317 -2.917 20.097 1.00 93.00 293 LEU A N 1
ATOM 2261 C CA . LEU A 1 293 ? -2.972 -3.456 20.313 1.00 93.00 293 LEU A CA 1
ATOM 2262 C C . LEU A 1 293 ? -2.070 -2.420 20.990 1.00 93.00 293 LEU A C 1
ATOM 2264 O O . LEU A 1 293 ? -1.425 -2.734 21.990 1.00 93.00 293 LEU A O 1
ATOM 2268 N N . ASN A 1 294 ? -2.102 -1.172 20.521 1.00 91.81 294 ASN A N 1
ATOM 2269 C CA . ASN A 1 294 ? -1.357 -0.076 21.130 1.00 91.81 294 ASN A CA 1
ATOM 2270 C C . ASN A 1 294 ? -1.803 0.183 22.577 1.00 91.81 294 ASN A C 1
ATOM 2272 O O . ASN A 1 294 ? -0.966 0.347 23.460 1.00 91.81 294 ASN A O 1
ATOM 2276 N N . ALA A 1 295 ? -3.108 0.151 22.866 1.00 92.12 295 ALA A N 1
ATOM 2277 C CA . ALA A 1 295 ? -3.607 0.314 24.233 1.00 92.12 295 ALA A CA 1
ATOM 2278 C C . ALA A 1 295 ? -3.100 -0.789 25.184 1.00 92.12 295 ALA A C 1
ATOM 2280 O O . ALA A 1 295 ? -2.723 -0.495 26.324 1.00 92.12 295 ALA A O 1
ATOM 2281 N N . VAL A 1 296 ? -3.050 -2.045 24.721 1.00 93.00 296 VAL A N 1
ATOM 2282 C CA . VAL A 1 296 ? -2.487 -3.173 25.483 1.00 93.00 296 VAL A CA 1
ATOM 2283 C C . VAL A 1 296 ? -0.986 -2.986 25.698 1.00 93.00 296 VAL A C 1
ATOM 2285 O O . VAL A 1 296 ? -0.527 -3.089 26.836 1.00 93.00 296 VAL A O 1
ATOM 2288 N N . ALA A 1 297 ? -0.235 -2.651 24.647 1.00 92.06 297 ALA A N 1
ATOM 2289 C CA . ALA A 1 297 ? 1.204 -2.406 24.730 1.00 92.06 297 ALA A CA 1
ATOM 2290 C C . ALA A 1 297 ? 1.530 -1.248 25.688 1.00 92.06 297 ALA A C 1
ATOM 2292 O O . ALA A 1 297 ? 2.368 -1.391 26.576 1.00 92.06 297 ALA A O 1
ATOM 2293 N N . ALA A 1 298 ? 0.800 -0.135 25.597 1.00 90.62 298 ALA A N 1
ATOM 2294 C CA . ALA A 1 298 ? 0.955 1.008 26.489 1.00 90.62 298 ALA A CA 1
ATOM 2295 C C . ALA A 1 298 ? 0.610 0.661 27.948 1.00 90.62 298 ALA A C 1
ATOM 2297 O O . ALA A 1 298 ? 1.269 1.135 28.874 1.00 90.62 298 ALA A O 1
ATOM 2298 N N . LYS A 1 299 ? -0.410 -0.179 28.182 1.00 92.31 299 LYS A N 1
ATOM 2299 C CA . LYS A 1 299 ? -0.729 -0.683 29.528 1.00 92.31 299 LYS A CA 1
ATOM 2300 C C . LYS A 1 299 ? 0.396 -1.565 30.068 1.00 92.31 299 LYS A C 1
ATOM 2302 O O . LYS A 1 299 ? 0.773 -1.391 31.224 1.00 92.31 299 LYS A O 1
ATOM 2307 N N . ALA A 1 300 ? 0.935 -2.464 29.247 1.00 90.12 300 ALA A N 1
ATOM 2308 C CA . ALA A 1 300 ? 2.052 -3.326 29.619 1.00 90.12 300 ALA A CA 1
ATOM 2309 C C . ALA A 1 300 ? 3.314 -2.511 29.945 1.00 90.12 300 ALA A C 1
ATOM 2311 O O . ALA A 1 300 ? 3.919 -2.745 30.982 1.00 90.12 300 ALA A O 1
ATOM 2312 N N . ALA A 1 301 ? 3.644 -1.496 29.141 1.00 90.56 301 ALA A N 1
ATOM 2313 C CA . ALA A 1 301 ? 4.798 -0.619 29.362 1.00 90.56 301 ALA A CA 1
ATOM 2314 C C . ALA A 1 301 ? 4.715 0.191 30.671 1.00 90.56 301 ALA A C 1
ATOM 2316 O O . ALA A 1 301 ? 5.738 0.504 31.275 1.00 90.56 301 ALA A O 1
ATOM 2317 N N . ARG A 1 302 ? 3.500 0.520 31.133 1.00 89.31 302 ARG A N 1
ATOM 2318 C CA . ARG A 1 302 ? 3.273 1.155 32.446 1.00 89.31 302 ARG A CA 1
ATOM 2319 C C . ARG A 1 302 ? 3.328 0.167 33.610 1.00 89.31 302 ARG A C 1
ATOM 2321 O O . ARG A 1 302 ? 3.590 0.575 34.742 1.00 89.31 302 ARG A O 1
ATOM 2328 N N . GLY A 1 303 ? 3.050 -1.111 33.356 1.00 80.69 303 GLY A N 1
ATOM 2329 C CA . GLY A 1 303 ? 3.279 -2.171 34.327 1.00 80.69 303 GLY A CA 1
ATOM 2330 C C . GLY A 1 303 ? 4.777 -2.268 34.570 1.00 80.69 303 GLY A C 1
ATOM 2331 O O . GLY A 1 303 ? 5.517 -2.656 33.675 1.00 80.69 303 GLY A O 1
ATOM 2332 N N . ARG A 1 304 ? 5.248 -1.859 35.756 1.00 61.84 304 ARG A N 1
ATOM 2333 C CA . ARG A 1 304 ? 6.672 -1.941 36.101 1.00 61.84 304 ARG A CA 1
ATOM 2334 C C . ARG A 1 304 ? 7.156 -3.360 35.800 1.00 61.84 304 ARG A C 1
ATOM 2336 O O . ARG A 1 304 ? 6.613 -4.311 36.360 1.00 61.84 304 ARG A O 1
ATOM 2343 N N . PHE A 1 305 ? 8.192 -3.497 34.972 1.00 56.59 305 PHE A N 1
ATOM 2344 C CA . PHE A 1 305 ? 9.042 -4.682 34.987 1.00 56.59 305 PHE A CA 1
ATOM 2345 C C . PHE A 1 305 ? 9.691 -4.729 36.372 1.00 56.59 305 PHE A C 1
ATOM 2347 O O . PHE A 1 305 ? 10.794 -4.227 36.577 1.00 56.59 305 PHE A O 1
ATOM 2354 N N . SER A 1 306 ? 8.984 -5.256 37.372 1.00 52.56 306 SER A N 1
ATOM 2355 C CA . SER A 1 306 ? 9.617 -5.645 38.618 1.00 52.56 306 SER A CA 1
ATOM 2356 C C . SER A 1 306 ? 10.500 -6.828 38.263 1.00 52.56 306 SER A C 1
ATOM 2358 O O . SER A 1 306 ? 10.040 -7.969 38.258 1.00 52.56 306 SER A O 1
ATOM 2360 N N . VAL A 1 307 ? 11.755 -6.550 37.904 1.00 58.84 307 VAL A N 1
ATOM 2361 C CA . VAL A 1 307 ? 12.811 -7.553 37.990 1.00 58.84 307 VAL A CA 1
ATOM 2362 C C . VAL A 1 307 ? 12.725 -8.050 39.429 1.00 58.84 307 VAL A C 1
ATOM 2364 O O . VAL A 1 307 ? 12.874 -7.228 40.341 1.00 58.84 307 VAL A O 1
ATOM 2367 N N . PRO A 1 308 ? 12.379 -9.327 39.674 1.00 54.16 308 PRO A N 1
ATOM 2368 C CA . PRO A 1 308 ? 12.394 -9.849 41.026 1.00 54.16 308 PRO A CA 1
ATOM 2369 C C . PRO A 1 308 ? 13.775 -9.534 41.580 1.00 54.16 308 PRO A C 1
ATOM 2371 O O . PRO A 1 308 ? 14.769 -9.884 40.939 1.00 54.16 308 PRO A O 1
ATOM 2374 N N . ALA A 1 309 ? 13.841 -8.818 42.710 1.00 55.59 309 ALA A N 1
ATOM 2375 C CA . ALA A 1 309 ? 15.113 -8.576 43.374 1.00 55.59 309 ALA A CA 1
ATOM 2376 C C . ALA A 1 309 ? 15.845 -9.924 43.427 1.00 55.59 309 ALA A C 1
ATOM 2378 O O . ALA A 1 309 ? 15.192 -10.919 43.780 1.00 55.59 309 ALA A O 1
ATOM 2379 N N . PRO A 1 310 ? 17.122 -10.002 42.996 1.00 58.44 310 PRO A N 1
ATOM 2380 C CA . PRO A 1 310 ? 17.855 -11.259 43.003 1.00 58.44 310 PRO A CA 1
ATOM 2381 C C . PRO A 1 310 ? 17.656 -11.854 44.386 1.00 58.44 310 PRO A C 1
ATOM 2383 O O . PRO A 1 310 ? 17.970 -11.187 45.374 1.00 58.44 310 PRO A O 1
ATOM 2386 N N . ARG A 1 311 ? 17.003 -13.029 44.454 1.00 59.25 311 ARG A N 1
ATOM 2387 C CA . ARG A 1 311 ? 16.667 -13.684 45.723 1.00 59.25 311 ARG A CA 1
ATOM 2388 C C . ARG A 1 311 ? 17.941 -13.662 46.529 1.00 59.25 311 ARG A C 1
ATOM 2390 O O . ARG A 1 311 ? 18.906 -14.280 46.084 1.00 59.25 311 ARG A O 1
ATOM 2397 N N . GLY A 1 312 ? 17.946 -12.870 47.605 1.00 49.81 312 GLY A N 1
ATOM 2398 C CA . GLY A 1 312 ? 19.135 -12.587 48.386 1.00 49.81 312 GLY A CA 1
ATOM 2399 C C . GLY A 1 312 ? 19.819 -13.908 48.649 1.00 49.81 312 GLY A C 1
ATOM 2400 O O . GLY A 1 312 ? 19.302 -14.727 49.409 1.00 49.81 312 GLY A O 1
ATOM 2401 N N . GLY A 1 313 ? 20.919 -14.145 47.930 1.00 47.25 313 GLY A N 1
ATOM 2402 C CA . GLY A 1 313 ? 21.764 -15.286 48.181 1.00 47.25 313 GLY A CA 1
ATOM 2403 C C . GLY A 1 313 ? 22.113 -15.152 49.641 1.00 47.25 313 GLY A C 1
ATOM 2404 O O . GLY A 1 313 ? 22.688 -14.137 50.034 1.00 47.25 313 GLY A O 1
ATOM 2405 N N . THR A 1 314 ? 21.661 -16.116 50.442 1.00 51.16 314 THR A N 1
ATOM 2406 C CA . THR A 1 314 ? 22.072 -16.271 51.829 1.00 51.16 314 THR A CA 1
ATOM 2407 C C . THR A 1 314 ? 23.556 -15.981 51.860 1.00 51.16 314 THR A C 1
ATOM 2409 O O . THR A 1 314 ? 24.339 -16.724 51.260 1.00 51.16 314 THR A O 1
ATOM 2412 N N . THR A 1 315 ? 23.925 -14.856 52.464 1.00 53.41 315 THR A N 1
ATOM 2413 C CA . THR A 1 315 ? 25.307 -14.498 52.710 1.00 53.41 315 THR A CA 1
ATOM 2414 C C . THR A 1 315 ? 25.870 -15.651 53.517 1.00 53.41 315 THR A C 1
ATOM 2416 O O . THR A 1 315 ? 25.618 -15.794 54.712 1.00 53.41 315 THR A O 1
ATOM 2419 N N . ARG A 1 316 ? 26.572 -16.558 52.830 1.00 52.41 316 ARG A N 1
ATOM 2420 C CA . ARG A 1 316 ? 27.395 -17.574 53.466 1.00 52.41 316 ARG A CA 1
ATOM 2421 C C . ARG A 1 316 ? 28.376 -16.768 54.305 1.00 52.41 316 ARG A C 1
ATOM 2423 O O . ARG A 1 316 ? 29.278 -16.142 53.755 1.00 52.41 316 ARG A O 1
ATOM 2430 N N . LYS A 1 317 ? 28.126 -16.702 55.619 1.00 48.97 317 LYS A N 1
ATOM 2431 C CA . LYS A 1 317 ? 29.049 -16.124 56.597 1.00 48.97 317 LYS A CA 1
ATOM 2432 C C . LYS A 1 317 ? 30.430 -16.680 56.274 1.00 48.97 317 LYS A C 1
ATOM 2434 O O . LYS A 1 317 ? 30.619 -17.897 56.296 1.00 48.97 317 LYS A O 1
ATOM 2439 N N . ALA A 1 318 ? 31.360 -15.793 55.936 1.00 53.28 318 ALA A N 1
ATOM 2440 C CA . ALA A 1 318 ? 32.756 -16.160 55.802 1.00 53.28 318 ALA A CA 1
ATOM 2441 C C . ALA A 1 318 ? 33.193 -16.857 57.106 1.00 53.28 318 ALA A C 1
ATOM 2443 O O . ALA A 1 318 ? 32.866 -16.362 58.191 1.00 53.28 318 ALA A O 1
ATOM 2444 N N . PRO A 1 319 ? 33.861 -18.020 57.036 1.00 50.75 319 PRO A N 1
ATOM 2445 C CA . PRO A 1 319 ? 34.333 -18.695 58.231 1.00 50.75 319 PRO A CA 1
ATOM 2446 C C . PRO A 1 319 ? 35.361 -17.809 58.940 1.00 50.75 319 PRO A C 1
ATOM 2448 O O . PRO A 1 319 ? 36.252 -17.240 58.310 1.00 50.75 319 PRO A O 1
ATOM 2451 N N . ALA A 1 320 ? 35.207 -17.687 60.258 1.00 52.12 320 ALA A N 1
ATOM 2452 C CA . ALA A 1 320 ? 36.088 -16.903 61.111 1.00 52.12 320 ALA A CA 1
ATOM 2453 C C . ALA A 1 320 ? 37.560 -17.348 60.964 1.00 52.12 320 ALA A C 1
ATOM 2455 O O . ALA A 1 320 ? 37.827 -18.549 60.818 1.00 52.12 320 ALA A O 1
ATOM 2456 N N . PRO A 1 321 ? 38.526 -16.414 61.029 1.00 49.16 321 PRO A N 1
ATOM 2457 C CA . PRO A 1 321 ? 39.939 -16.746 60.937 1.00 49.16 321 PRO A CA 1
ATOM 2458 C C . PRO A 1 321 ? 40.345 -17.622 62.127 1.00 49.16 321 PRO A C 1
ATOM 2460 O O . PRO A 1 321 ? 40.250 -17.220 63.286 1.00 49.16 321 PRO A O 1
ATOM 2463 N N . ARG A 1 322 ? 40.804 -18.8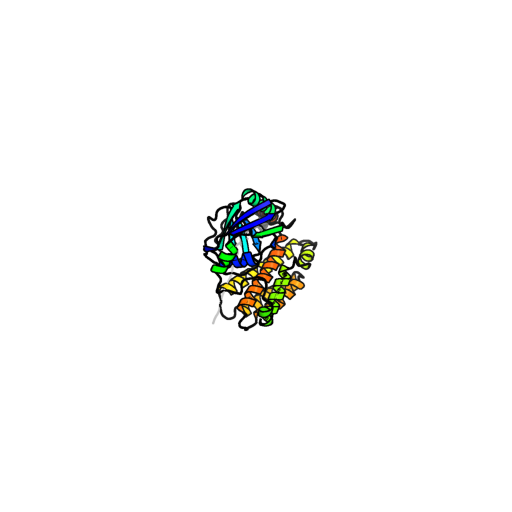45 61.836 1.00 50.81 322 ARG A N 1
ATOM 2464 C CA . ARG A 1 322 ? 41.410 -19.735 62.832 1.00 50.81 322 ARG A CA 1
ATOM 2465 C C . ARG A 1 322 ? 42.712 -19.108 63.330 1.00 50.81 322 ARG A C 1
ATOM 2467 O O . ARG A 1 322 ? 43.670 -18.976 62.568 1.00 50.81 322 ARG A O 1
ATOM 2474 N N . SER A 1 323 ? 42.751 -18.770 64.614 1.00 47.81 323 SER A N 1
ATOM 2475 C CA . SER A 1 323 ? 43.970 -18.419 65.335 1.00 47.81 323 SER A CA 1
ATOM 2476 C C . SER A 1 323 ? 44.942 -19.603 65.299 1.00 47.81 323 SER A C 1
ATOM 2478 O O . SER A 1 323 ? 44.700 -20.663 65.875 1.00 47.81 323 SER A O 1
ATOM 2480 N N . ARG A 1 324 ? 46.060 -19.449 64.581 1.00 50.22 324 ARG A N 1
ATOM 2481 C CA . ARG A 1 324 ? 47.171 -20.401 64.655 1.00 50.22 324 ARG A CA 1
ATOM 2482 C C . ARG A 1 324 ? 47.986 -20.102 65.906 1.00 50.22 324 ARG A C 1
ATOM 2484 O O . ARG A 1 324 ? 48.738 -19.133 65.960 1.00 50.22 324 ARG A O 1
ATOM 2491 N N . GLY A 1 325 ? 47.790 -20.962 66.901 1.00 45.38 325 GLY A N 1
ATOM 2492 C CA . GLY A 1 325 ? 48.647 -21.095 68.066 1.00 45.38 325 GLY A CA 1
ATOM 2493 C C . GLY A 1 325 ? 50.084 -21.445 67.678 1.00 45.38 325 GLY A C 1
ATOM 2494 O O . GLY A 1 325 ? 50.356 -22.128 66.692 1.00 45.38 325 GLY A O 1
ATOM 2495 N N . ARG A 1 326 ? 50.988 -20.910 68.488 1.00 47.84 326 ARG A N 1
ATOM 2496 C CA . ARG A 1 326 ? 52.439 -20.883 68.369 1.00 47.84 326 ARG A CA 1
ATOM 2497 C C . ARG A 1 326 ? 53.036 -21.986 69.247 1.00 47.84 326 ARG A C 1
ATOM 2499 O O . ARG A 1 326 ? 52.965 -21.864 70.460 1.00 47.84 326 ARG A O 1
ATOM 2506 N N . THR A 1 327 ? 53.682 -22.983 68.650 1.00 45.91 327 THR A N 1
ATOM 2507 C CA . THR A 1 327 ? 54.721 -23.864 69.232 1.00 45.91 327 THR A CA 1
ATOM 2508 C C . THR A 1 327 ? 55.515 -24.414 68.032 1.00 45.91 327 THR A C 1
ATOM 2510 O O . THR A 1 327 ? 54.925 -24.711 67.005 1.00 45.91 327 THR A O 1
ATOM 2513 N N . GLY A 1 328 ? 56.838 -24.520 67.954 1.00 40.09 328 GLY A N 1
ATOM 2514 C CA . GLY A 1 328 ? 57.938 -24.385 68.895 1.00 40.09 328 GLY A CA 1
ATOM 2515 C C . GLY A 1 328 ? 58.950 -25.498 68.576 1.00 40.09 328 GLY A C 1
ATOM 2516 O O . GLY A 1 328 ? 58.581 -26.654 68.721 1.00 40.09 328 GLY A O 1
ATOM 2517 N N . LYS A 1 329 ? 60.205 -25.134 68.228 1.00 43.12 329 LYS A N 1
ATOM 2518 C CA . LYS A 1 329 ? 61.431 -25.988 68.184 1.00 43.12 329 LYS A CA 1
ATOM 2519 C C . LYS A 1 329 ? 61.441 -27.081 67.077 1.00 43.12 329 LYS A C 1
ATOM 2521 O O . LYS A 1 329 ? 60.408 -27.619 66.737 1.00 43.12 329 LYS A O 1
ATOM 2526 N N . THR A 1 330 ? 62.534 -27.477 66.407 1.00 40.75 330 THR A N 1
ATOM 2527 C CA . THR A 1 330 ? 63.978 -27.513 66.722 1.00 40.75 330 THR A CA 1
ATOM 2528 C C . THR A 1 330 ? 64.771 -27.964 65.472 1.00 40.75 330 THR A C 1
ATOM 2530 O O . THR A 1 330 ? 64.270 -28.843 64.788 1.00 40.75 330 THR A O 1
ATOM 2533 N N . ARG A 1 331 ? 66.040 -27.506 65.325 1.00 41.91 331 ARG A N 1
ATOM 2534 C CA . ARG A 1 331 ? 67.240 -28.229 64.785 1.00 41.91 331 ARG A CA 1
ATOM 2535 C C . ARG A 1 331 ? 67.208 -28.747 63.320 1.00 41.91 331 ARG A C 1
ATOM 2537 O O . ARG A 1 331 ? 66.176 -29.137 62.825 1.00 41.91 331 ARG A O 1
ATOM 2544 N N . ARG A 1 332 ? 68.299 -28.923 62.561 1.00 41.16 332 ARG A N 1
ATOM 2545 C CA . ARG A 1 332 ? 69.737 -28.575 62.567 1.00 41.16 332 ARG A CA 1
ATOM 2546 C C . ARG A 1 332 ? 70.290 -29.119 61.225 1.00 41.16 332 ARG A C 1
ATOM 2548 O O . ARG A 1 332 ? 69.867 -30.184 60.806 1.00 41.16 332 ARG A O 1
ATOM 2555 N N . ALA A 1 333 ? 71.318 -28.456 60.695 1.00 41.88 333 ALA A N 1
ATOM 2556 C CA . ALA A 1 333 ? 72.470 -29.006 59.959 1.00 41.88 333 ALA A CA 1
ATOM 2557 C C . ALA A 1 333 ? 72.349 -29.607 58.534 1.00 41.88 333 ALA A C 1
ATOM 2559 O O . ALA A 1 333 ? 71.801 -30.682 58.334 1.00 41.88 333 ALA A O 1
ATOM 2560 N N . SER A 1 334 ? 73.219 -29.039 57.677 1.00 43.50 334 SER A N 1
ATOM 2561 C CA . SER A 1 334 ? 74.087 -29.706 56.678 1.00 43.50 334 SER A CA 1
ATOM 2562 C C . SER A 1 334 ? 73.395 -30.214 55.403 1.00 43.50 334 SER A C 1
ATOM 2564 O O . SER A 1 334 ? 72.269 -30.665 55.463 1.00 43.50 334 SER A O 1
ATOM 2566 N N . ARG A 1 335 ? 73.976 -30.211 54.201 1.00 43.38 335 ARG A N 1
ATOM 2567 C CA . ARG A 1 335 ? 75.359 -30.088 53.706 1.00 43.38 335 ARG A CA 1
ATOM 2568 C C . ARG A 1 335 ? 75.242 -29.968 52.164 1.00 43.38 335 ARG A C 1
ATOM 2570 O O . ARG A 1 335 ? 74.342 -30.593 51.628 1.00 43.38 335 ARG A O 1
ATOM 2577 N N . ARG A 1 336 ? 76.179 -29.247 51.518 1.00 49.44 336 ARG A N 1
ATOM 2578 C CA . ARG A 1 336 ? 76.906 -29.547 50.245 1.00 49.44 336 ARG A CA 1
ATOM 2579 C C . ARG A 1 336 ? 76.109 -30.199 49.082 1.00 49.44 336 ARG A C 1
ATOM 2581 O O . ARG A 1 336 ? 75.503 -31.237 49.279 1.00 49.44 336 ARG A O 1
ATOM 2588 N N . ARG A 1 337 ? 76.202 -29.769 47.824 1.00 53.66 337 ARG A N 1
ATOM 2589 C CA . ARG A 1 337 ? 77.294 -29.169 47.038 1.00 53.66 337 ARG A CA 1
ATOM 2590 C C . ARG A 1 337 ? 76.714 -28.246 45.978 1.00 53.66 337 ARG A C 1
ATOM 2592 O O . ARG A 1 337 ? 75.560 -28.508 45.581 1.00 53.66 337 ARG A O 1
#

Mean predicted aligned error: 8.22 Å